Protein AF-A0A7S3ZRD2-F1 (afdb_monomer)

Secondary structure (DSSP, 8-state):
--PPPTTPPTT-------S----HHHHHH-EEEEEETTEEEEE-TTSEEEEEESS---------TT-THHHHTT--EEEEEEEE--SSTTPPPEEEEEEEEGGG-EEESB-TTSGGG-B-HHHHHHHHTS-HHHHHHHHHHHHHHHSPPGGG-EEEEEE-GGGHHHHHHHHHHT--TTGGGSEEEEEETT--

Sequence (192 aa):
MVTCPANARPGQKIRFQLPIKLSSDEIQSIKLNYQKDGWVRCLSTDLTFHWIRSEGEVDGQLKDSRDLTWAFERIAFVRELRSSATVSSKSKVDHSLQLVPAKEASLSTVVPAINNGTSLAQELSRYAAMPFQHKEAWFRQQIAKIQVPWEDGHIKINVRRENLLQDSMEATESITQGDMRKIFRFEFISEP

Structure (mmCIF, N/CA/C/O backbone):
data_AF-A0A7S3ZRD2-F1
#
_entry.id   AF-A0A7S3ZRD2-F1
#
loop_
_atom_site.group_PDB
_atom_site.id
_atom_site.type_symbol
_atom_site.label_atom_id
_atom_site.label_alt_id
_atom_site.label_comp_id
_atom_site.label_asym_id
_atom_site.label_entity_id
_atom_site.label_seq_id
_atom_site.pdbx_PDB_ins_code
_atom_site.Cartn_x
_atom_site.Cartn_y
_atom_site.Cartn_z
_atom_site.occupancy
_atom_site.B_iso_or_equiv
_atom_site.auth_seq_id
_atom_site.auth_comp_id
_atom_site.auth_asym_id
_atom_site.auth_atom_id
_atom_site.pdbx_PDB_model_num
ATOM 1 N N . MET A 1 1 ? 26.351 11.946 8.193 1.00 40.31 1 MET A N 1
ATOM 2 C CA . MET A 1 1 ? 27.529 12.134 9.065 1.00 40.31 1 MET A CA 1
ATOM 3 C C . MET A 1 1 ? 28.168 10.764 9.236 1.00 40.31 1 MET A C 1
ATOM 5 O O . MET A 1 1 ? 27.471 9.856 9.663 1.00 40.31 1 MET A O 1
ATOM 9 N N . VAL A 1 2 ? 29.400 10.564 8.764 1.00 47.25 2 VAL A N 1
ATOM 10 C CA . VAL A 1 2 ? 30.075 9.255 8.813 1.00 47.25 2 VAL A CA 1
ATOM 11 C C . VAL A 1 2 ? 31.025 9.275 10.002 1.00 47.25 2 VAL A C 1
ATOM 13 O O . VAL A 1 2 ? 32.002 10.018 9.992 1.00 47.25 2 VAL A O 1
ATOM 16 N N . THR A 1 3 ? 30.706 8.515 11.045 1.00 53.75 3 THR A N 1
ATOM 17 C CA . THR A 1 3 ? 31.516 8.456 12.266 1.00 53.75 3 THR A CA 1
ATOM 18 C C . THR A 1 3 ? 32.613 7.410 12.093 1.00 53.75 3 THR A C 1
ATOM 20 O O . THR A 1 3 ? 32.333 6.264 11.737 1.00 53.75 3 THR A O 1
ATOM 23 N N . CYS A 1 4 ? 33.868 7.793 12.325 1.00 56.41 4 CYS A N 1
ATOM 24 C CA . CYS A 1 4 ? 34.983 6.851 12.294 1.00 56.41 4 CYS A CA 1
ATOM 25 C C . CYS A 1 4 ? 34.874 5.855 13.467 1.00 56.41 4 CYS A C 1
ATOM 27 O O . CYS A 1 4 ? 34.612 6.282 14.593 1.00 56.41 4 CYS A O 1
ATOM 29 N N . PRO A 1 5 ? 35.080 4.543 13.242 1.00 71.50 5 PRO A N 1
ATOM 30 C CA . PRO A 1 5 ? 35.096 3.561 14.319 1.00 71.50 5 PRO A CA 1
ATOM 31 C C . PRO A 1 5 ? 36.230 3.852 15.313 1.00 71.50 5 PRO A C 1
ATOM 33 O O . PRO A 1 5 ? 37.326 4.238 14.908 1.00 71.50 5 PRO A O 1
ATOM 36 N N . ALA A 1 6 ? 35.977 3.613 16.605 1.00 70.19 6 ALA A N 1
ATOM 37 C CA . ALA A 1 6 ? 36.858 3.979 17.726 1.00 70.19 6 ALA A CA 1
ATOM 38 C C . ALA A 1 6 ? 38.290 3.405 17.650 1.00 70.19 6 ALA A C 1
ATOM 40 O O . ALA A 1 6 ? 39.193 3.884 18.328 1.00 70.19 6 ALA A O 1
ATOM 41 N N . ASN A 1 7 ? 38.508 2.402 16.797 1.00 76.00 7 ASN A N 1
ATOM 42 C CA . ASN A 1 7 ? 39.761 1.657 16.692 1.00 76.00 7 ASN A CA 1
ATOM 43 C C . ASN A 1 7 ? 40.619 2.096 15.489 1.00 76.00 7 ASN A C 1
ATOM 45 O O . ASN A 1 7 ? 41.646 1.475 15.213 1.00 76.00 7 ASN A O 1
ATOM 49 N N . ALA A 1 8 ? 40.185 3.105 14.726 1.00 75.44 8 ALA A N 1
ATOM 50 C CA . ALA A 1 8 ? 40.881 3.546 13.523 1.00 75.44 8 ALA A CA 1
ATOM 51 C C . ALA A 1 8 ? 42.096 4.426 13.857 1.00 75.44 8 ALA A C 1
ATOM 53 O O . ALA A 1 8 ? 41.969 5.456 14.517 1.00 75.44 8 ALA A O 1
ATOM 54 N N . ARG A 1 9 ? 43.282 4.039 13.370 1.00 77.31 9 ARG A N 1
ATOM 55 C CA . ARG A 1 9 ? 44.525 4.816 13.521 1.00 77.31 9 ARG A CA 1
ATOM 56 C C . ARG A 1 9 ? 44.748 5.772 12.336 1.00 77.31 9 ARG A C 1
ATOM 58 O O . ARG A 1 9 ? 44.287 5.477 11.230 1.00 77.31 9 ARG A O 1
ATOM 65 N N . PRO A 1 10 ? 45.492 6.883 12.512 1.00 69.12 10 PRO A N 1
ATOM 66 C CA . PRO A 1 10 ? 45.870 7.765 11.406 1.00 69.12 10 PRO A CA 1
ATOM 67 C C . PRO A 1 10 ? 46.566 6.987 10.275 1.00 69.12 10 PRO A C 1
ATOM 69 O O . PRO A 1 10 ? 47.503 6.233 10.523 1.00 69.12 10 PRO A O 1
ATOM 72 N N . GLY A 1 11 ? 46.082 7.136 9.037 1.00 73.12 11 GLY A N 1
ATOM 73 C CA . GLY A 1 11 ? 46.604 6.435 7.851 1.00 73.12 11 GLY A CA 1
ATOM 74 C C . GLY A 1 11 ? 46.024 5.034 7.596 1.00 73.12 11 GLY A C 1
ATOM 75 O O . GLY A 1 11 ? 46.303 4.436 6.557 1.00 73.12 11 GLY A O 1
ATOM 76 N N . GLN A 1 12 ? 45.186 4.506 8.493 1.00 77.06 12 GLN A N 1
ATOM 77 C CA . GLN A 1 12 ? 44.535 3.211 8.307 1.00 77.06 12 GLN A CA 1
ATOM 78 C C . GLN A 1 12 ? 43.375 3.324 7.309 1.00 77.06 12 GLN A C 1
ATOM 80 O O . GLN A 1 12 ? 42.463 4.133 7.477 1.00 77.06 12 GLN A O 1
ATOM 85 N N . LYS A 1 13 ? 43.380 2.480 6.271 1.00 69.12 13 LYS A N 1
ATOM 86 C CA . LYS A 1 13 ? 42.251 2.376 5.337 1.00 69.12 13 LYS A CA 1
ATOM 87 C C . LYS A 1 13 ? 41.042 1.799 6.078 1.00 69.12 13 LYS A C 1
ATOM 89 O O . LYS A 1 13 ? 41.073 0.651 6.515 1.00 69.12 13 LYS A O 1
ATOM 94 N N . ILE A 1 14 ? 39.979 2.587 6.204 1.00 70.31 14 ILE A N 1
ATOM 95 C CA . ILE A 1 14 ? 38.702 2.153 6.777 1.00 70.31 14 ILE A CA 1
ATOM 96 C C . ILE A 1 14 ? 37.793 1.749 5.618 1.00 70.31 14 ILE A C 1
ATOM 98 O O . ILE A 1 14 ? 37.561 2.532 4.696 1.00 70.31 14 ILE A O 1
ATOM 102 N N . ARG A 1 15 ? 37.281 0.515 5.644 1.00 59.78 15 ARG A N 1
ATOM 103 C CA . ARG A 1 15 ? 36.313 0.039 4.653 1.00 59.78 15 ARG A CA 1
ATOM 104 C C . ARG A 1 15 ? 34.909 0.392 5.128 1.00 59.78 15 ARG A C 1
ATOM 106 O O . ARG A 1 15 ? 34.366 -0.275 6.002 1.00 59.78 15 ARG A O 1
ATOM 113 N N . PHE A 1 16 ? 34.323 1.427 4.540 1.00 55.75 16 PHE A N 1
ATOM 114 C CA . PHE A 1 16 ? 32.912 1.737 4.736 1.00 55.75 16 PHE A CA 1
ATOM 115 C C . PHE A 1 16 ? 32.068 0.807 3.864 1.00 55.75 16 PHE A C 1
ATOM 117 O O . PHE A 1 16 ? 32.192 0.814 2.639 1.00 55.75 16 PHE A O 1
ATOM 124 N N . GLN A 1 17 ? 31.210 0.001 4.485 1.00 48.69 17 GLN A N 1
ATOM 125 C CA . GLN A 1 17 ? 30.096 -0.620 3.776 1.00 48.69 17 GLN A CA 1
ATOM 126 C C . GLN A 1 17 ? 29.009 0.443 3.645 1.00 48.69 17 GLN A C 1
ATOM 128 O O . GLN A 1 17 ? 28.257 0.708 4.579 1.00 48.69 17 GLN A O 1
ATOM 133 N N . LEU A 1 18 ? 28.990 1.120 2.498 1.00 52.12 18 LEU A N 1
ATOM 134 C CA . LEU A 1 18 ? 27.851 1.952 2.128 1.00 52.12 18 LEU A CA 1
ATOM 135 C C . LEU A 1 18 ? 26.602 1.059 2.028 1.00 52.12 18 LEU A C 1
ATOM 137 O O . LEU A 1 18 ? 26.746 -0.111 1.654 1.00 52.12 18 LEU A O 1
ATOM 141 N N . PRO A 1 19 ? 25.395 1.583 2.325 1.00 49.09 19 PRO A N 1
ATOM 142 C CA . PRO A 1 19 ? 24.167 0.854 2.054 1.00 49.09 19 PRO A CA 1
ATOM 143 C C . PRO A 1 19 ? 24.196 0.419 0.590 1.00 49.09 19 PRO A C 1
ATOM 145 O O . PRO A 1 19 ? 24.478 1.221 -0.300 1.00 49.09 19 PRO A O 1
ATOM 148 N N . ILE A 1 20 ? 24.031 -0.886 0.417 1.00 52.31 20 ILE A N 1
ATOM 149 C CA . ILE A 1 20 ? 24.347 -1.706 -0.749 1.00 52.31 20 ILE A CA 1
ATOM 150 C C . ILE A 1 20 ? 24.125 -0.941 -2.063 1.00 52.31 20 ILE A C 1
ATOM 152 O O . ILE A 1 20 ? 22.993 -0.738 -2.497 1.00 52.31 20 ILE A O 1
ATOM 156 N N . LYS A 1 21 ? 25.217 -0.518 -2.710 1.00 56.06 21 LYS A N 1
ATOM 157 C CA . LYS A 1 21 ? 25.182 -0.162 -4.129 1.00 56.06 21 LYS A CA 1
ATOM 158 C C . LYS A 1 21 ? 25.274 -1.475 -4.889 1.00 56.06 21 LYS A C 1
ATOM 160 O O . LYS A 1 21 ? 26.364 -2.031 -4.992 1.00 56.06 21 LYS A O 1
ATOM 165 N N . LEU A 1 22 ? 24.131 -1.981 -5.341 1.00 59.97 22 LEU A N 1
ATOM 166 C CA . LEU A 1 22 ? 24.091 -3.014 -6.371 1.00 59.97 22 LEU A CA 1
ATOM 167 C C . LEU A 1 22 ? 25.034 -2.605 -7.514 1.00 59.97 22 LEU A C 1
ATOM 169 O O . LEU A 1 22 ? 25.022 -1.442 -7.929 1.00 59.97 22 LEU A O 1
ATOM 173 N N . SER A 1 23 ? 25.868 -3.524 -7.996 1.00 66.12 23 SER A N 1
ATOM 174 C CA . SER A 1 23 ? 26.686 -3.260 -9.181 1.00 66.12 23 SER A CA 1
ATOM 175 C C . SER A 1 23 ? 25.785 -3.075 -10.408 1.00 66.12 23 SER A C 1
ATOM 177 O O . SER A 1 23 ? 24.658 -3.572 -10.434 1.00 66.12 23 SER A O 1
ATOM 179 N N . SER A 1 24 ? 26.256 -2.370 -11.441 1.00 63.88 24 SER A N 1
ATOM 180 C CA . SER A 1 24 ? 25.476 -2.186 -12.676 1.00 63.88 24 SER A CA 1
ATOM 181 C C . SER A 1 24 ? 25.010 -3.519 -13.275 1.00 63.88 24 SER A C 1
ATOM 183 O O . SER A 1 24 ? 23.881 -3.607 -13.751 1.00 63.88 24 SER A O 1
ATOM 185 N N . ASP A 1 25 ? 25.837 -4.562 -13.177 1.00 65.62 25 ASP A N 1
ATOM 186 C CA . ASP A 1 25 ? 25.519 -5.903 -13.672 1.00 65.62 25 ASP A CA 1
ATOM 187 C C . ASP A 1 25 ? 24.421 -6.569 -12.831 1.00 65.62 25 ASP A C 1
ATOM 189 O O . ASP A 1 25 ? 23.488 -7.164 -13.371 1.00 65.62 25 ASP A O 1
ATOM 193 N N . GLU A 1 26 ? 24.471 -6.420 -11.502 1.00 66.31 26 GLU A N 1
ATOM 194 C CA . GLU A 1 26 ? 23.422 -6.927 -10.613 1.00 66.31 26 GLU A CA 1
ATOM 195 C C . GLU A 1 26 ? 22.092 -6.189 -10.840 1.00 66.31 26 GLU A C 1
ATOM 197 O O . GLU A 1 26 ? 21.042 -6.831 -10.872 1.00 66.31 26 GLU A O 1
ATOM 202 N N . ILE A 1 27 ? 22.122 -4.869 -11.065 1.00 65.75 27 ILE A N 1
ATOM 203 C CA . ILE A 1 27 ? 20.934 -4.064 -11.405 1.00 65.75 27 ILE A CA 1
ATOM 204 C C . ILE A 1 27 ? 20.316 -4.550 -12.718 1.00 65.75 27 ILE A C 1
ATOM 206 O O . ILE A 1 27 ? 19.110 -4.775 -12.780 1.00 65.75 27 ILE A O 1
ATOM 210 N N . GLN A 1 28 ? 21.128 -4.761 -13.756 1.00 64.56 28 GLN A N 1
ATOM 211 C CA . GLN A 1 28 ? 20.646 -5.239 -15.055 1.00 64.56 28 GLN A CA 1
ATOM 212 C C . GLN A 1 28 ? 20.127 -6.683 -15.004 1.00 64.56 28 GLN A C 1
ATOM 214 O O . GLN A 1 28 ? 19.223 -7.042 -15.764 1.00 64.56 28 GLN A O 1
ATOM 219 N N . SER A 1 29 ? 20.669 -7.509 -14.101 1.00 63.78 29 SER A N 1
ATOM 220 C CA . SER A 1 29 ? 20.192 -8.878 -13.866 1.00 63.78 29 SER A CA 1
ATOM 221 C C . SER A 1 29 ? 18.812 -8.920 -13.200 1.00 63.78 29 SER A C 1
ATOM 223 O O . SER A 1 29 ? 18.069 -9.892 -13.350 1.00 63.78 29 SER A O 1
ATOM 225 N N . ILE A 1 30 ? 18.437 -7.845 -12.501 1.00 66.06 30 ILE A N 1
ATOM 226 C CA . ILE A 1 30 ? 17.136 -7.688 -11.866 1.00 66.06 30 ILE A CA 1
ATOM 227 C C . ILE A 1 30 ? 16.092 -7.330 -12.939 1.00 66.06 30 ILE A C 1
ATOM 229 O O . ILE A 1 30 ? 15.734 -6.177 -13.191 1.00 66.06 30 ILE A O 1
ATOM 233 N N . LYS A 1 31 ? 15.567 -8.376 -13.576 1.00 65.06 31 LYS A N 1
ATOM 234 C CA . LYS A 1 31 ? 14.357 -8.316 -14.399 1.00 65.06 31 LYS A CA 1
ATOM 235 C C . LYS A 1 31 ? 13.227 -8.981 -13.638 1.00 65.06 31 LYS A C 1
ATOM 237 O O . LYS A 1 31 ? 13.317 -10.151 -13.266 1.00 65.06 31 LYS A O 1
ATOM 242 N N . LEU A 1 32 ? 12.155 -8.237 -13.384 1.00 66.56 32 LEU A N 1
ATOM 243 C CA . LEU A 1 32 ? 10.964 -8.838 -12.804 1.00 66.56 32 LEU A CA 1
ATOM 244 C C . LEU A 1 32 ? 10.306 -9.696 -13.884 1.00 66.56 32 LEU A C 1
ATOM 246 O O . LEU A 1 32 ? 10.111 -9.232 -15.007 1.00 66.56 32 LEU A O 1
ATOM 250 N N . ASN A 1 33 ? 9.951 -10.936 -13.541 1.00 60.75 33 ASN A N 1
ATOM 251 C CA . ASN A 1 33 ? 9.268 -11.860 -14.446 1.00 60.75 33 ASN A CA 1
ATOM 252 C C . ASN A 1 33 ? 7.785 -11.475 -14.596 1.00 60.75 33 ASN A C 1
ATOM 254 O O . ASN A 1 33 ? 6.877 -12.184 -14.169 1.00 60.75 33 ASN A O 1
ATOM 258 N N . TYR A 1 34 ? 7.555 -10.277 -15.119 1.00 62.44 34 TYR A N 1
ATOM 259 C CA . TYR A 1 34 ? 6.257 -9.785 -15.533 1.00 62.44 34 TYR A CA 1
ATOM 260 C C . TYR A 1 34 ? 6.380 -9.459 -17.013 1.00 62.44 34 TYR A C 1
ATOM 262 O O . TYR A 1 34 ? 6.670 -8.324 -17.376 1.00 62.44 34 TYR A O 1
ATOM 270 N N . GLN A 1 35 ? 6.243 -10.489 -17.844 1.00 67.38 35 GLN A N 1
ATOM 271 C CA . GLN A 1 35 ? 6.165 -10.350 -19.289 1.00 67.38 35 GLN A CA 1
ATOM 272 C C . GLN A 1 35 ? 4.693 -10.430 -19.681 1.00 67.38 35 GLN A C 1
ATOM 274 O O . GLN A 1 35 ? 4.081 -11.494 -19.611 1.00 67.38 35 GLN A O 1
ATOM 279 N N . LYS A 1 36 ? 4.115 -9.291 -20.058 1.00 72.12 36 LYS A N 1
ATOM 280 C CA . LYS A 1 36 ? 2.739 -9.218 -20.553 1.00 72.12 36 LYS A CA 1
ATOM 281 C C . LYS A 1 36 ? 2.712 -8.378 -21.818 1.00 72.12 36 LYS A C 1
ATOM 283 O O . LYS A 1 36 ? 3.156 -7.236 -21.795 1.00 72.12 36 LYS A O 1
ATOM 288 N N . ASP A 1 37 ? 2.229 -8.954 -22.915 1.00 75.12 37 ASP A N 1
ATOM 289 C CA . ASP A 1 37 ? 2.082 -8.267 -24.207 1.00 75.12 37 ASP A CA 1
ATOM 290 C C . ASP A 1 37 ? 3.396 -7.609 -24.693 1.00 75.12 37 ASP A C 1
ATOM 292 O O . ASP A 1 37 ? 3.419 -6.524 -25.273 1.00 75.12 37 ASP A O 1
ATOM 296 N N . GLY A 1 38 ? 4.528 -8.258 -24.394 1.00 76.38 38 GLY A N 1
ATOM 297 C CA . GLY A 1 38 ? 5.872 -7.769 -24.710 1.00 76.38 38 GLY A CA 1
ATOM 298 C C . GLY A 1 38 ? 6.423 -6.707 -23.754 1.00 76.38 38 GLY A C 1
ATOM 299 O O . GLY A 1 38 ? 7.564 -6.298 -23.933 1.00 76.38 38 GLY A O 1
ATOM 300 N N . TRP A 1 39 ? 5.685 -6.270 -22.732 1.00 77.88 39 TRP A N 1
ATOM 301 C CA . TRP A 1 39 ? 6.180 -5.351 -21.704 1.00 77.88 39 TRP A CA 1
ATOM 302 C C . TRP A 1 39 ? 6.818 -6.099 -20.540 1.00 77.88 39 TRP A C 1
ATOM 304 O O . TRP A 1 39 ? 6.261 -7.078 -20.048 1.00 77.88 39 TRP A O 1
ATOM 314 N N . VAL A 1 40 ? 7.969 -5.601 -20.093 1.00 79.38 40 VAL A N 1
ATOM 315 C CA . VAL A 1 40 ? 8.762 -6.112 -18.975 1.00 79.38 40 VAL A CA 1
ATOM 316 C C . VAL A 1 40 ? 9.075 -4.968 -18.022 1.00 79.38 40 VAL A C 1
ATOM 318 O O . VAL A 1 40 ? 9.285 -3.826 -18.435 1.00 79.38 40 VAL A O 1
ATOM 321 N N . ARG A 1 41 ? 9.109 -5.273 -16.725 1.00 81.69 41 ARG A N 1
ATOM 322 C CA . ARG A 1 41 ? 9.490 -4.317 -15.688 1.00 81.69 41 ARG A CA 1
ATOM 323 C C . ARG A 1 41 ? 10.931 -4.556 -15.242 1.00 81.69 41 ARG A C 1
ATOM 325 O O . ARG A 1 41 ? 11.251 -5.626 -14.723 1.00 81.69 41 ARG A O 1
ATOM 332 N N . CYS A 1 42 ? 11.780 -3.548 -15.414 1.00 78.94 42 CYS A N 1
ATOM 333 C CA . CYS A 1 42 ? 13.220 -3.632 -15.156 1.00 78.94 42 CYS A CA 1
ATOM 334 C C . CYS A 1 42 ? 13.662 -2.583 -14.139 1.00 78.94 42 CYS A C 1
ATOM 336 O O . CYS A 1 42 ? 13.083 -1.497 -14.073 1.00 78.94 42 CYS A O 1
ATOM 338 N N . LEU A 1 43 ? 14.680 -2.919 -13.347 1.00 81.06 43 LEU A N 1
ATOM 339 C CA . LEU A 1 43 ? 15.324 -1.982 -12.433 1.00 81.06 43 LEU A CA 1
ATOM 340 C C . LEU A 1 43 ? 16.380 -1.162 -13.187 1.00 81.06 43 LEU A C 1
ATOM 342 O O . LEU A 1 43 ? 17.209 -1.720 -13.902 1.00 81.06 43 LEU A O 1
ATOM 346 N N . SER A 1 44 ? 16.345 0.156 -13.021 1.00 76.44 44 SER A N 1
ATOM 347 C CA . SER A 1 44 ? 17.333 1.084 -13.572 1.00 76.44 44 SER A CA 1
ATOM 348 C C . SER A 1 44 ? 18.450 1.385 -12.567 1.00 76.44 44 SER A C 1
ATOM 350 O O . SER A 1 44 ? 18.387 1.028 -11.387 1.00 76.44 44 SER A O 1
ATOM 352 N N . THR A 1 45 ? 19.508 2.042 -13.042 1.00 75.12 45 THR A N 1
ATOM 353 C CA . THR A 1 45 ? 20.677 2.451 -12.247 1.00 75.12 45 THR A CA 1
ATOM 354 C C . THR A 1 45 ? 20.333 3.455 -11.148 1.00 75.12 45 THR A C 1
ATOM 356 O O . THR A 1 45 ? 21.055 3.550 -10.157 1.00 75.12 45 THR A O 1
ATOM 359 N N . ASP A 1 46 ? 19.214 4.164 -11.284 1.00 77.31 46 ASP A N 1
ATOM 360 C CA . ASP A 1 46 ? 18.650 5.065 -10.275 1.00 77.31 46 ASP A CA 1
ATOM 361 C C . ASP A 1 46 ? 17.837 4.335 -9.186 1.00 77.31 46 ASP A C 1
ATOM 363 O O . ASP A 1 46 ? 17.236 4.972 -8.321 1.00 77.31 46 ASP A O 1
ATOM 367 N N . LEU A 1 47 ? 17.839 2.995 -9.202 1.00 78.81 47 LEU A N 1
ATOM 368 C CA . LEU A 1 47 ? 17.068 2.132 -8.308 1.00 78.81 47 LEU A CA 1
ATOM 369 C C . LEU A 1 47 ? 15.557 2.366 -8.416 1.00 78.81 47 LEU A C 1
ATOM 371 O O . LEU A 1 47 ? 14.813 2.125 -7.457 1.00 78.81 47 LEU A O 1
ATOM 375 N N . THR A 1 48 ? 15.082 2.805 -9.577 1.00 82.94 48 THR A N 1
ATOM 376 C CA . THR A 1 48 ? 13.659 2.868 -9.884 1.00 82.94 48 THR A CA 1
ATOM 377 C C . THR A 1 48 ? 13.276 1.783 -10.886 1.00 82.94 48 THR A C 1
ATOM 379 O O . THR A 1 48 ? 14.083 1.316 -11.692 1.00 82.94 48 THR A O 1
ATOM 382 N N . PHE A 1 49 ? 12.038 1.304 -10.793 1.00 82.75 49 PHE A N 1
ATOM 383 C CA . PHE A 1 49 ? 11.500 0.365 -11.767 1.00 82.75 49 PHE A CA 1
ATOM 384 C C . PHE A 1 49 ? 10.824 1.110 -12.912 1.00 82.75 49 PHE A C 1
ATOM 386 O O . PHE A 1 49 ? 9.920 1.908 -12.656 1.00 82.75 49 PHE A O 1
ATOM 393 N N . HIS A 1 50 ? 11.161 0.737 -14.145 1.00 83.81 50 HIS A N 1
ATOM 394 C CA . HIS A 1 50 ? 10.527 1.234 -15.367 1.00 83.81 50 HIS A CA 1
ATOM 395 C C . HIS A 1 50 ? 9.881 0.105 -16.162 1.00 83.81 50 HIS A C 1
ATOM 397 O O . HIS A 1 50 ? 10.271 -1.062 -16.054 1.00 83.81 50 HIS A O 1
ATOM 403 N N . TRP A 1 51 ? 8.913 0.474 -16.995 1.00 83.31 51 TRP A N 1
ATOM 404 C CA . TRP A 1 51 ? 8.350 -0.405 -18.009 1.00 83.31 51 TRP A CA 1
ATOM 405 C C . TRP A 1 51 ? 9.100 -0.243 -19.324 1.00 83.31 51 TRP A C 1
ATOM 407 O O . TRP A 1 51 ? 9.199 0.860 -19.859 1.00 83.31 51 TRP A O 1
ATOM 417 N N . ILE A 1 52 ? 9.590 -1.356 -19.858 1.00 79.00 52 ILE A N 1
ATOM 418 C CA . ILE A 1 52 ? 10.244 -1.425 -21.163 1.00 79.00 52 ILE A CA 1
ATOM 419 C C . ILE A 1 52 ? 9.558 -2.480 -22.025 1.00 79.00 52 ILE A C 1
ATOM 421 O O . ILE A 1 52 ? 8.991 -3.438 -21.502 1.00 79.00 52 ILE A O 1
ATOM 425 N N . ARG A 1 53 ? 9.616 -2.335 -23.346 1.00 77.56 53 ARG A N 1
ATOM 426 C CA . ARG A 1 53 ? 9.122 -3.357 -24.272 1.00 77.56 53 ARG A CA 1
ATOM 427 C C . ARG A 1 53 ? 10.284 -4.255 -24.699 1.00 77.56 53 ARG A C 1
ATOM 429 O O . ARG A 1 53 ? 11.315 -3.752 -25.125 1.00 77.56 53 ARG A O 1
ATOM 436 N N . SER A 1 54 ? 10.133 -5.570 -24.552 1.00 68.12 54 SER A N 1
ATOM 437 C CA . SER A 1 54 ? 11.195 -6.559 -24.763 1.00 68.12 54 SER A CA 1
ATOM 438 C C . SER A 1 54 ? 11.451 -6.903 -26.232 1.00 68.12 54 SER A C 1
ATOM 440 O O . SER A 1 54 ? 12.461 -7.539 -26.508 1.00 68.12 54 SER A O 1
ATOM 442 N N . GLU A 1 55 ? 10.594 -6.498 -27.174 1.00 60.66 55 GLU A N 1
ATOM 443 C CA . GLU A 1 55 ? 10.775 -6.775 -28.604 1.00 60.66 55 GLU A CA 1
ATOM 444 C C . GLU A 1 55 ? 10.222 -5.622 -29.462 1.00 60.66 55 GLU A C 1
ATOM 446 O O . GLU A 1 55 ? 9.074 -5.203 -29.295 1.00 60.66 55 GLU A O 1
ATOM 451 N N . GLY A 1 56 ? 11.056 -5.118 -30.382 1.00 51.28 56 GLY A N 1
ATOM 452 C CA . GLY A 1 56 ? 10.664 -4.241 -31.487 1.00 51.28 56 GLY A CA 1
ATOM 453 C C . GLY A 1 56 ? 10.690 -2.733 -31.216 1.00 51.28 56 GLY A C 1
ATOM 454 O O . GLY A 1 56 ? 9.648 -2.083 -31.308 1.00 51.28 56 GLY A O 1
ATOM 455 N N . GLU A 1 57 ? 11.875 -2.142 -31.018 1.00 47.91 57 GLU A N 1
ATOM 456 C CA . GLU A 1 57 ? 12.111 -0.787 -31.541 1.00 47.91 57 GLU A CA 1
ATOM 457 C C . GLU A 1 57 ? 12.039 -0.868 -33.071 1.00 47.91 57 GLU A C 1
ATOM 459 O O . GLU A 1 57 ? 13.038 -1.000 -33.771 1.00 47.91 57 GLU A O 1
ATOM 464 N N . VAL A 1 58 ? 10.823 -0.844 -33.617 1.00 47.50 58 VAL A N 1
ATOM 465 C CA . VAL A 1 58 ? 10.663 -0.332 -34.970 1.00 47.50 58 VAL A CA 1
ATOM 466 C C . VAL A 1 58 ? 10.717 1.170 -34.795 1.00 47.50 58 VAL A C 1
ATOM 468 O O . VAL A 1 58 ? 9.719 1.784 -34.407 1.00 47.50 58 VAL A O 1
ATOM 471 N N . ASP A 1 59 ? 11.899 1.724 -35.040 1.00 44.84 59 ASP A N 1
ATOM 472 C CA . ASP A 1 59 ? 12.139 3.134 -35.322 1.00 44.84 59 ASP A CA 1
ATOM 473 C C . ASP A 1 59 ? 11.342 3.494 -36.592 1.00 44.84 59 ASP A C 1
ATOM 475 O O . ASP A 1 59 ? 11.823 3.536 -37.723 1.00 44.84 59 ASP A O 1
ATOM 479 N N . GLY A 1 60 ? 10.023 3.536 -36.428 1.00 45.59 60 GLY A N 1
ATOM 480 C CA . GLY A 1 60 ? 9.050 3.646 -37.491 1.00 45.59 60 GLY A CA 1
ATOM 481 C C . GLY A 1 60 ? 8.692 5.103 -37.619 1.00 45.59 60 GLY A C 1
ATOM 482 O O . GLY A 1 60 ? 7.828 5.584 -36.887 1.00 45.59 60 GLY A O 1
ATOM 483 N N . GLN A 1 61 ? 9.359 5.786 -38.548 1.00 46.44 61 GLN A N 1
ATOM 484 C CA . GLN A 1 61 ? 8.914 7.072 -39.066 1.00 46.44 61 GLN A CA 1
ATOM 485 C C . GLN A 1 61 ? 7.385 7.085 -39.185 1.00 46.44 61 GLN A C 1
ATOM 487 O O . GLN A 1 61 ? 6.790 6.238 -39.855 1.00 46.44 61 GLN A O 1
ATOM 492 N N . LEU A 1 62 ? 6.776 8.042 -38.487 1.00 47.78 62 LEU A N 1
ATOM 493 C CA . LEU A 1 62 ? 5.340 8.279 -38.415 1.00 47.78 62 LEU A CA 1
ATOM 494 C C . LEU A 1 62 ? 4.744 8.361 -39.827 1.00 47.78 62 LEU A C 1
ATOM 496 O O . LEU A 1 62 ? 4.887 9.379 -40.504 1.00 47.78 62 LEU A O 1
ATOM 500 N N . LYS A 1 63 ? 4.053 7.304 -40.261 1.00 47.53 63 LYS A N 1
ATOM 501 C CA . LYS A 1 63 ? 3.133 7.367 -41.398 1.00 47.53 63 LYS A CA 1
ATOM 502 C C . LYS A 1 63 ? 1.697 7.307 -40.891 1.00 47.53 63 LYS A C 1
ATOM 504 O O . LYS A 1 63 ? 1.282 6.337 -40.274 1.00 47.53 63 LYS A O 1
ATOM 509 N N . ASP A 1 64 ? 1.017 8.406 -41.182 1.00 45.25 64 ASP A N 1
ATOM 510 C CA . ASP A 1 64 ? -0.402 8.719 -41.076 1.00 45.25 64 ASP A CA 1
ATOM 511 C C . ASP A 1 64 ? -1.130 8.572 -39.728 1.00 45.25 64 ASP A C 1
ATOM 513 O O . ASP A 1 64 ? -1.502 7.512 -39.229 1.00 45.25 64 ASP A O 1
ATOM 517 N N . SER A 1 65 ? -1.409 9.759 -39.194 1.00 51.69 65 SER A N 1
ATOM 518 C CA . SER A 1 65 ? -2.248 10.075 -38.050 1.00 51.69 65 SER A CA 1
ATOM 519 C C . SER A 1 65 ? -3.724 9.937 -38.426 1.00 51.69 65 SER A C 1
ATOM 521 O O . SER A 1 65 ? -4.287 10.854 -39.031 1.00 51.69 65 SER A O 1
ATOM 523 N N . AR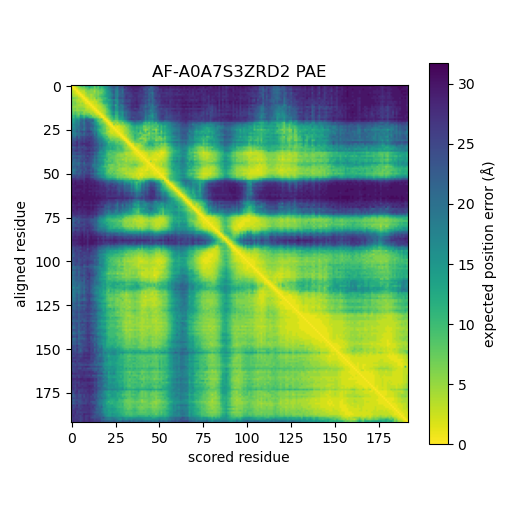G A 1 66 ? -4.344 8.796 -38.084 1.00 50.69 66 ARG A N 1
ATOM 524 C CA . ARG A 1 66 ? -5.806 8.684 -37.870 1.00 50.69 66 ARG A CA 1
ATOM 525 C C . ARG A 1 66 ? -6.311 7.345 -37.328 1.00 50.69 66 ARG A C 1
ATOM 527 O O . ARG A 1 66 ? -7.458 7.287 -36.898 1.00 50.69 66 ARG A O 1
ATOM 534 N N . ASP A 1 67 ? -5.492 6.299 -37.305 1.00 44.59 67 ASP A N 1
ATOM 535 C CA . ASP A 1 67 ? -5.942 4.980 -36.854 1.00 44.59 67 ASP A CA 1
ATOM 536 C C . ASP A 1 67 ? -5.563 4.731 -35.382 1.00 44.59 67 ASP A C 1
ATOM 538 O O . ASP A 1 67 ? -4.492 4.239 -35.072 1.00 44.59 67 ASP A O 1
ATOM 542 N N . LEU A 1 68 ? -6.406 5.115 -34.419 1.00 49.38 68 LEU A N 1
ATOM 543 C CA . LEU A 1 68 ? -6.094 4.963 -32.981 1.00 49.38 68 LEU A CA 1
ATOM 544 C C . LEU A 1 68 ? -5.810 3.507 -32.560 1.00 49.38 68 LEU A C 1
ATOM 546 O O . LEU A 1 68 ? -5.212 3.277 -31.508 1.00 49.38 68 LEU A O 1
ATOM 550 N N . THR A 1 69 ? -6.195 2.535 -33.385 1.00 47.50 69 THR A N 1
ATOM 551 C CA . THR A 1 69 ? -5.996 1.100 -33.167 1.00 47.50 69 THR A CA 1
ATOM 552 C C . THR A 1 69 ? -4.508 0.732 -33.054 1.00 47.50 69 THR A C 1
ATOM 554 O O . THR A 1 69 ? -4.146 -0.059 -32.184 1.00 47.50 69 THR A O 1
ATOM 557 N N . TRP A 1 70 ? -3.613 1.392 -33.811 1.00 44.53 70 TRP A N 1
ATOM 558 C CA . TRP A 1 70 ? -2.162 1.126 -33.738 1.00 44.53 70 TRP A CA 1
ATOM 559 C C . TRP A 1 70 ? -1.521 1.593 -32.424 1.00 44.53 70 TRP A C 1
ATOM 561 O O . TRP A 1 70 ? -0.497 1.050 -31.999 1.00 44.53 70 TRP A O 1
ATOM 571 N N . ALA A 1 71 ? -2.099 2.608 -31.771 1.00 49.41 71 ALA A N 1
ATOM 572 C CA . ALA A 1 71 ? -1.553 3.165 -30.537 1.00 49.41 71 ALA A CA 1
ATOM 573 C C . ALA A 1 71 ? -1.761 2.205 -29.356 1.00 49.41 71 ALA A C 1
ATOM 575 O O . ALA A 1 71 ? -0.852 2.030 -28.546 1.00 49.41 71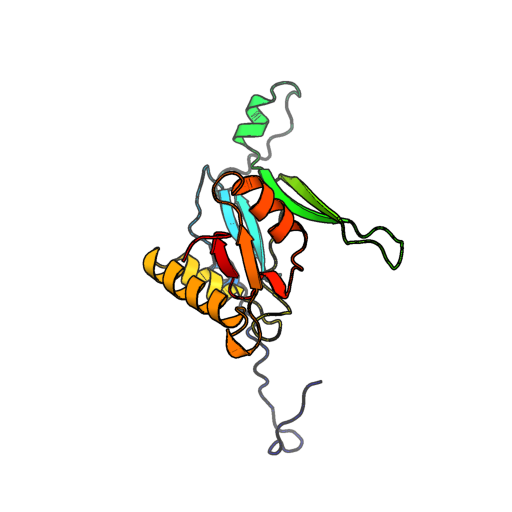 ALA A O 1
ATOM 576 N N . PHE A 1 72 ? -2.908 1.519 -29.294 1.00 51.69 72 PHE A N 1
ATOM 577 C CA . PHE A 1 72 ? -3.212 0.548 -28.236 1.00 51.69 72 PHE A CA 1
ATOM 578 C C . PHE A 1 72 ? -2.359 -0.727 -28.315 1.00 51.69 72 PHE A C 1
ATOM 580 O O . PHE A 1 72 ? -2.055 -1.322 -27.286 1.00 51.69 72 PHE A O 1
ATOM 587 N N . GLU A 1 73 ? -1.907 -1.118 -29.509 1.00 59.06 73 GLU A N 1
ATOM 588 C CA . GLU A 1 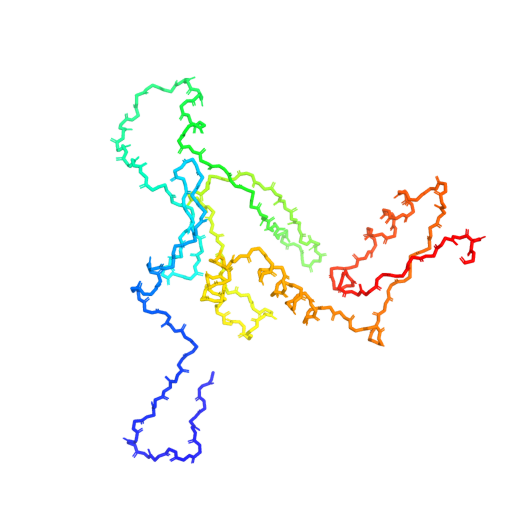73 ? -1.031 -2.287 -29.697 1.00 59.06 73 GLU A CA 1
ATOM 589 C C . GLU A 1 73 ? 0.444 -2.007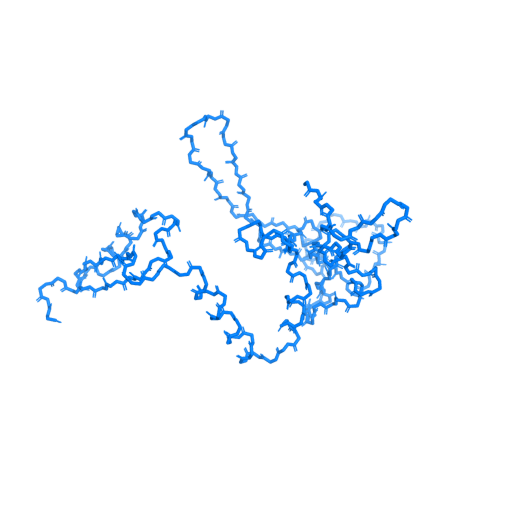 -29.357 1.00 59.06 73 GLU A C 1
ATOM 591 O O . GLU A 1 73 ? 1.265 -2.926 -29.235 1.00 59.06 73 GLU A O 1
ATOM 596 N N . ARG A 1 74 ? 0.821 -0.728 -29.229 1.00 65.50 74 ARG A N 1
ATOM 597 C CA . ARG A 1 74 ? 2.217 -0.307 -29.031 1.00 65.50 74 ARG A CA 1
ATOM 598 C C . ARG A 1 74 ? 2.473 0.479 -27.755 1.00 65.50 74 ARG A C 1
ATOM 600 O O . ARG A 1 74 ? 3.628 0.569 -27.345 1.00 65.50 74 ARG A O 1
ATOM 607 N N . ILE A 1 75 ? 1.437 1.023 -27.128 1.00 73.25 75 ILE A N 1
ATOM 608 C CA . ILE A 1 75 ? 1.545 1.870 -25.943 1.00 73.25 75 ILE A CA 1
A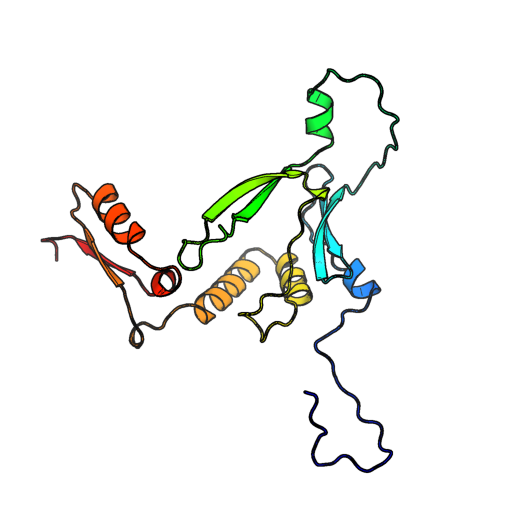TOM 609 C C . ILE A 1 75 ? 0.768 1.211 -24.806 1.00 73.25 75 ILE A C 1
ATOM 611 O O . ILE A 1 75 ? -0.448 1.058 -24.872 1.00 73.25 75 ILE A O 1
ATOM 615 N N . ALA A 1 76 ? 1.476 0.847 -23.739 1.00 81.62 76 ALA A N 1
ATOM 616 C CA . ALA A 1 76 ? 0.842 0.486 -22.479 1.00 81.62 76 ALA A CA 1
ATOM 617 C C . ALA A 1 76 ? 0.605 1.742 -21.637 1.00 81.62 76 ALA A C 1
ATOM 619 O O . ALA A 1 76 ? 1.410 2.675 -21.656 1.00 81.62 76 ALA A O 1
ATOM 620 N N . PHE A 1 77 ? -0.473 1.737 -20.858 1.00 86.00 77 PHE A N 1
ATOM 621 C CA . PHE A 1 77 ? -0.774 2.772 -19.874 1.00 86.00 77 PHE A CA 1
ATOM 622 C C . PHE A 1 77 ? -0.772 2.175 -18.473 1.00 86.00 77 PHE A C 1
ATOM 624 O O . PHE A 1 77 ? -1.205 1.040 -18.262 1.00 86.00 77 PHE A O 1
ATOM 631 N N . VAL A 1 78 ? -0.315 2.960 -17.505 1.00 88.25 78 VAL A N 1
ATOM 632 C CA . VAL A 1 78 ? -0.366 2.618 -16.083 1.00 88.25 78 VAL A CA 1
ATOM 633 C C . VAL A 1 78 ? -1.045 3.735 -15.304 1.00 88.25 78 VAL A C 1
ATOM 635 O O . VAL A 1 78 ? -1.117 4.874 -15.762 1.00 88.25 78 VAL A O 1
ATOM 638 N N . ARG A 1 79 ? -1.576 3.401 -14.125 1.00 91.19 79 ARG A N 1
ATOM 639 C CA . ARG A 1 79 ? -2.129 4.397 -13.204 1.00 91.19 79 ARG A CA 1
ATOM 640 C C . ARG A 1 79 ? -1.016 4.936 -12.318 1.00 91.19 79 ARG A C 1
ATOM 642 O O . ARG A 1 79 ? -0.347 4.159 -11.641 1.00 91.19 79 ARG A O 1
ATOM 649 N N . GLU A 1 80 ? -0.861 6.248 -12.302 1.00 89.94 80 GLU A N 1
ATOM 650 C CA . GLU A 1 80 ? 0.059 6.967 -11.429 1.00 89.94 80 GLU A CA 1
ATOM 651 C C . GLU A 1 80 ? -0.741 7.820 -10.439 1.00 89.94 80 GLU A C 1
ATOM 653 O O . GLU A 1 80 ? -1.682 8.514 -10.827 1.00 89.94 80 GLU A O 1
ATOM 658 N N . LEU A 1 81 ? -0.379 7.756 -9.154 1.00 88.25 81 LEU A N 1
ATOM 659 C CA . LEU A 1 81 ? -0.930 8.632 -8.122 1.00 88.25 81 LEU A CA 1
ATOM 660 C C . LEU A 1 81 ? -0.093 9.912 -8.067 1.00 88.25 81 LEU A C 1
ATOM 662 O O . LEU A 1 81 ? 1.063 9.874 -7.648 1.00 88.25 81 LEU A O 1
ATOM 666 N N . ARG A 1 82 ? -0.674 11.043 -8.465 1.00 86.88 82 ARG A N 1
ATOM 667 C CA . ARG A 1 82 ? -0.020 12.353 -8.420 1.00 86.88 82 ARG A CA 1
ATOM 668 C C . ARG A 1 82 ? -0.550 13.182 -7.269 1.00 86.88 82 ARG A C 1
ATOM 670 O O . ARG A 1 82 ? -1.756 13.385 -7.143 1.00 86.88 82 ARG A O 1
ATOM 677 N N . SER A 1 83 ? 0.372 13.685 -6.461 1.00 82.81 83 SER A N 1
ATOM 678 C CA . SER A 1 83 ? 0.082 14.649 -5.405 1.00 82.81 83 SER A CA 1
ATOM 679 C C . SER A 1 83 ? 0.147 16.061 -5.982 1.00 82.81 83 SER A C 1
ATOM 681 O O . SER A 1 83 ? 1.196 16.473 -6.476 1.00 82.81 83 SER A O 1
ATOM 683 N N . SER A 1 84 ? -0.952 16.805 -5.913 1.00 77.62 84 SER A N 1
ATOM 684 C CA . SER A 1 84 ? -0.987 18.231 -6.223 1.00 77.62 84 SER A CA 1
ATOM 685 C C . SER A 1 84 ? -0.887 19.010 -4.915 1.00 77.62 84 SER A C 1
ATOM 687 O O . SER A 1 84 ? -1.809 19.011 -4.099 1.00 77.62 84 SER A O 1
ATOM 689 N N . ALA A 1 85 ? 0.263 19.641 -4.675 1.00 63.06 85 ALA A N 1
ATOM 690 C CA . ALA A 1 85 ? 0.422 20.546 -3.545 1.00 63.06 85 ALA A CA 1
ATOM 691 C C . ALA A 1 85 ? -0.092 21.934 -3.951 1.00 63.06 85 ALA A C 1
ATOM 693 O O . ALA A 1 85 ? 0.608 22.692 -4.623 1.00 63.06 85 ALA A O 1
ATOM 694 N N . THR A 1 86 ? -1.314 22.287 -3.556 1.00 57.81 86 THR A N 1
ATOM 695 C CA . THR A 1 86 ? -1.769 23.678 -3.635 1.00 57.81 86 THR A CA 1
ATOM 696 C C . THR A 1 86 ? -0.945 24.539 -2.677 1.00 57.81 86 THR A C 1
ATOM 698 O O . THR A 1 86 ? -0.765 24.197 -1.513 1.00 57.81 86 THR A O 1
ATOM 701 N N . VAL A 1 87 ? -0.453 25.680 -3.166 1.00 56.59 87 VAL A N 1
ATOM 702 C CA . VAL A 1 87 ? 0.541 26.588 -2.539 1.00 56.59 87 VAL A CA 1
ATOM 703 C C . VAL A 1 87 ? 0.052 27.258 -1.230 1.00 56.59 87 VAL A C 1
ATOM 705 O O . VAL A 1 87 ? 0.693 28.144 -0.676 1.00 56.59 87 VAL A O 1
ATOM 708 N N . SER A 1 88 ? -1.085 26.833 -0.683 1.00 54.53 88 SER A N 1
ATOM 709 C CA . SER A 1 88 ? -1.647 27.328 0.570 1.00 54.53 88 SER A CA 1
ATOM 710 C C . SER A 1 88 ? -1.242 26.412 1.726 1.00 54.53 88 SER A C 1
ATOM 712 O O . SER A 1 88 ? -1.617 25.238 1.777 1.00 54.53 88 SER A O 1
ATOM 714 N N . SER A 1 89 ? -0.501 26.975 2.678 1.00 52.44 89 SER A N 1
ATOM 715 C CA . SER A 1 89 ? 0.168 26.350 3.832 1.00 52.44 89 SER A CA 1
ATOM 716 C C . SER A 1 89 ? -0.735 25.646 4.864 1.00 52.44 89 SER A C 1
ATOM 718 O O . SER A 1 89 ? -0.271 25.292 5.947 1.00 52.44 89 SER A O 1
ATOM 720 N N . LYS A 1 90 ? -2.012 25.402 4.547 1.00 56.81 90 LYS A N 1
ATOM 721 C CA . LYS A 1 90 ? -2.953 24.591 5.345 1.00 56.81 90 LYS A CA 1
ATOM 722 C C . LYS A 1 90 ? -3.832 23.652 4.501 1.00 56.81 90 LYS A C 1
ATOM 724 O O . LYS A 1 90 ? -4.759 23.051 5.035 1.00 56.81 90 LYS A O 1
ATOM 729 N N . SER A 1 91 ? -3.588 23.543 3.192 1.00 54.91 91 SER A N 1
ATOM 730 C CA . SER A 1 91 ? -4.433 22.749 2.294 1.00 54.91 91 SER A CA 1
ATOM 731 C C . SER A 1 91 ? -4.028 21.270 2.275 1.00 54.91 91 SER A C 1
ATOM 733 O O . SER A 1 91 ? -2.852 20.927 2.170 1.00 54.91 91 SER A O 1
ATOM 735 N N . LYS A 1 92 ? -5.033 20.400 2.428 1.00 65.38 92 LYS A N 1
ATOM 736 C CA . LYS A 1 92 ? -4.965 18.941 2.273 1.00 65.38 92 LYS A CA 1
ATOM 737 C C . LYS A 1 92 ? -4.262 18.626 0.945 1.00 65.38 92 LYS A C 1
ATOM 739 O O . LYS A 1 92 ? -4.649 19.187 -0.075 1.00 65.38 92 LYS A O 1
ATOM 744 N N . VAL A 1 93 ? -3.231 17.775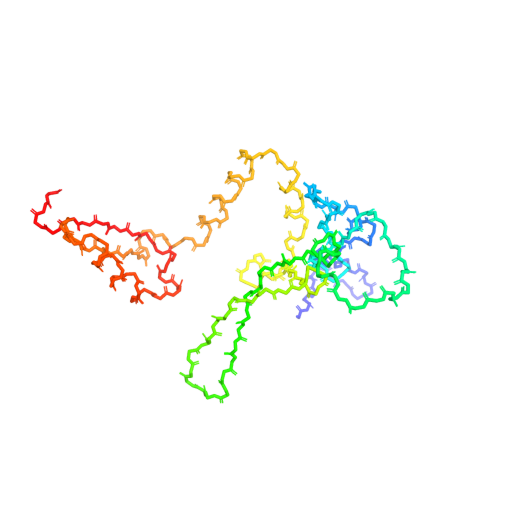 0.960 1.00 71.94 93 VAL A N 1
ATOM 745 C CA . VAL A 1 93 ? -2.588 17.315 -0.282 1.00 71.94 93 VAL A CA 1
ATOM 746 C C . VAL A 1 93 ? -3.653 16.600 -1.102 1.00 71.94 93 VAL A C 1
ATOM 748 O O . VAL A 1 93 ? -4.231 15.619 -0.631 1.00 71.94 93 VAL A O 1
ATOM 751 N N . ASP A 1 94 ? -3.942 17.124 -2.290 1.00 79.81 94 ASP A N 1
ATOM 752 C CA . ASP A 1 94 ? -4.873 16.476 -3.200 1.00 79.81 94 ASP A CA 1
ATOM 753 C C . ASP A 1 94 ? -4.130 15.387 -3.970 1.00 79.81 94 ASP A C 1
ATOM 755 O O . ASP A 1 94 ? -3.007 15.592 -4.441 1.00 79.81 94 ASP A O 1
ATOM 759 N N . HIS A 1 95 ? -4.741 14.214 -4.071 1.00 84.00 95 HIS A N 1
ATOM 760 C CA . HIS A 1 95 ? -4.166 13.073 -4.763 1.00 84.00 95 HIS A CA 1
ATOM 761 C C . HIS A 1 95 ? -5.093 12.677 -5.905 1.00 84.00 95 HIS A C 1
ATOM 763 O O . HIS A 1 95 ? -6.245 12.316 -5.683 1.00 84.00 95 HIS A O 1
ATOM 769 N N . SER A 1 96 ? -4.574 12.690 -7.130 1.00 88.44 96 SER A N 1
ATOM 770 C CA . SER A 1 96 ? -5.320 12.271 -8.317 1.00 88.44 96 SER A CA 1
ATOM 771 C C . SER A 1 96 ? -4.668 11.053 -8.958 1.00 88.44 96 SER A C 1
ATOM 773 O O . SER A 1 96 ? -3.443 10.949 -9.033 1.00 88.44 96 SER A O 1
ATOM 775 N N . LEU A 1 97 ? -5.492 10.108 -9.412 1.00 90.56 97 LEU A N 1
ATOM 776 C CA . LEU A 1 97 ? -5.037 8.993 -10.236 1.00 90.56 97 LEU A CA 1
ATOM 777 C C . LEU A 1 97 ? -5.108 9.405 -11.703 1.00 90.56 97 LEU A C 1
ATOM 779 O O . LEU A 1 97 ? -6.177 9.758 -12.197 1.00 90.56 97 LEU A O 1
ATOM 783 N N . GLN A 1 98 ? -3.984 9.321 -12.405 1.00 90.75 98 GLN A N 1
ATOM 784 C CA . GLN A 1 98 ? -3.900 9.617 -13.832 1.00 90.75 98 GLN A CA 1
ATOM 785 C C . GLN A 1 98 ? -3.431 8.390 -14.608 1.00 90.75 98 GLN A C 1
ATOM 787 O O . GLN A 1 98 ? -2.642 7.588 -14.110 1.00 90.75 98 GLN A O 1
ATOM 792 N N . LEU A 1 99 ? -3.935 8.235 -15.832 1.00 90.19 99 LEU A N 1
ATOM 793 C CA . LEU A 1 99 ? -3.396 7.270 -16.784 1.00 90.19 99 LEU A CA 1
ATOM 794 C C . LEU A 1 99 ? -2.227 7.920 -17.517 1.00 90.19 99 LEU A C 1
ATOM 796 O O . LEU A 1 99 ? -2.409 8.934 -18.186 1.00 90.19 99 LEU A O 1
ATOM 800 N N . VAL A 1 100 ? -1.046 7.323 -17.397 1.00 89.81 100 VAL A N 1
ATOM 801 C CA . VAL A 1 100 ? 0.180 7.792 -18.050 1.00 89.81 100 VAL A CA 1
ATOM 802 C C . VAL A 1 100 ? 0.779 6.677 -18.907 1.00 89.81 100 VAL A C 1
ATOM 804 O O . VAL A 1 100 ? 0.601 5.496 -18.577 1.00 89.81 100 VAL A O 1
ATOM 807 N N . PRO A 1 101 ? 1.477 7.001 -20.008 1.00 87.88 101 PRO A N 1
ATOM 808 C CA . PRO A 1 101 ? 2.238 6.015 -20.764 1.00 87.88 101 PRO A CA 1
ATOM 809 C C . PRO A 1 101 ? 3.206 5.247 -19.855 1.00 87.88 101 PRO A C 1
ATOM 811 O O . PRO A 1 101 ? 3.919 5.836 -19.048 1.00 87.88 101 PRO A O 1
ATOM 814 N N . ALA A 1 102 ? 3.275 3.924 -20.001 1.00 86.12 102 ALA A N 1
ATOM 815 C CA . ALA A 1 102 ? 4.082 3.057 -19.138 1.00 86.12 102 ALA A CA 1
ATOM 816 C C . ALA A 1 102 ? 5.571 3.448 -19.130 1.00 86.12 102 ALA A C 1
ATOM 818 O O . ALA A 1 102 ? 6.216 3.372 -18.088 1.00 86.12 102 ALA A O 1
ATOM 819 N N . LYS A 1 103 ? 6.084 3.931 -20.270 1.00 81.88 103 LYS A N 1
ATOM 820 C CA . LYS A 1 103 ? 7.453 4.450 -20.438 1.00 81.88 103 LYS A CA 1
ATOM 821 C C . LYS A 1 103 ? 7.765 5.691 -19.583 1.00 81.88 103 LYS A C 1
ATOM 823 O O . LYS A 1 103 ? 8.925 5.943 -19.287 1.00 81.88 103 LYS A O 1
ATOM 828 N N . GLU A 1 104 ? 6.746 6.474 -19.228 1.00 84.62 104 GLU A N 1
ATOM 829 C CA . GLU A 1 104 ? 6.873 7.708 -18.438 1.00 84.62 104 GLU A CA 1
ATOM 830 C C . GLU A 1 104 ? 6.712 7.446 -16.938 1.00 84.62 104 GLU A C 1
ATOM 832 O O . GLU A 1 104 ? 7.113 8.271 -16.122 1.00 84.62 104 GLU A O 1
ATOM 837 N N . ALA A 1 105 ? 6.160 6.291 -16.565 1.00 87.44 105 ALA A N 1
ATOM 838 C CA . ALA A 1 105 ? 6.010 5.908 -15.175 1.00 87.44 105 ALA A CA 1
ATOM 839 C C . ALA A 1 105 ? 7.294 5.281 -14.625 1.00 87.44 105 ALA A C 1
ATOM 841 O O . ALA A 1 105 ? 7.875 4.365 -15.217 1.00 87.44 105 ALA A O 1
ATOM 842 N N . SER A 1 106 ? 7.681 5.712 -13.430 1.00 86.44 106 SER A N 1
ATOM 843 C CA . SER A 1 106 ? 8.743 5.090 -12.646 1.00 86.44 106 SER A CA 1
ATOM 844 C C . SER A 1 106 ? 8.257 4.811 -11.227 1.00 86.44 106 SER A C 1
ATOM 846 O O . SER A 1 106 ? 7.357 5.470 -10.707 1.00 86.44 106 SER A O 1
ATOM 848 N N . LEU A 1 107 ? 8.828 3.790 -10.586 1.00 86.06 107 LEU A N 1
ATOM 849 C CA . LEU A 1 107 ? 8.580 3.519 -9.170 1.00 86.06 107 LEU A CA 1
ATOM 850 C C . LEU A 1 107 ? 9.897 3.480 -8.409 1.00 86.06 107 LEU A C 1
ATOM 852 O O . LEU A 1 107 ? 10.694 2.565 -8.612 1.00 86.06 107 LEU A O 1
ATOM 856 N N . SER A 1 108 ? 10.077 4.415 -7.478 1.00 86.12 108 SER A N 1
ATOM 857 C CA . SER A 1 108 ? 11.201 4.376 -6.546 1.00 86.12 108 SER A CA 1
ATOM 858 C C . SER A 1 108 ? 11.139 3.147 -5.642 1.00 86.12 108 SER A C 1
ATOM 860 O O . SER A 1 108 ? 10.102 2.829 -5.059 1.00 86.12 108 SER A O 1
ATOM 862 N N . THR A 1 109 ? 12.276 2.470 -5.494 1.00 83.81 109 THR A N 1
ATOM 863 C CA . THR A 1 109 ? 12.446 1.388 -4.512 1.00 83.81 109 THR A CA 1
ATOM 864 C C . THR A 1 109 ? 12.906 1.899 -3.150 1.00 83.81 109 THR A C 1
ATOM 866 O O . THR A 1 109 ? 13.022 1.119 -2.208 1.00 83.81 109 THR A O 1
ATOM 869 N N . VAL A 1 110 ? 13.176 3.199 -3.031 1.00 83.19 110 VAL A N 1
ATOM 870 C CA . VAL A 1 110 ? 13.577 3.846 -1.784 1.00 83.19 110 VAL A CA 1
ATOM 871 C C . VAL A 1 110 ? 12.331 4.361 -1.082 1.00 83.19 110 VAL A C 1
ATOM 873 O O . VAL A 1 110 ? 11.666 5.276 -1.568 1.00 83.19 110 VAL A O 1
ATOM 876 N N . VAL A 1 111 ? 12.028 3.788 0.080 1.00 77.25 111 VAL A N 1
ATOM 877 C CA . VAL A 1 111 ? 10.901 4.209 0.915 1.00 77.25 111 VAL A CA 1
ATOM 878 C C . VAL A 1 111 ? 11.465 4.811 2.201 1.00 77.25 111 VAL A C 1
ATOM 880 O O . VAL A 1 111 ? 11.944 4.057 3.039 1.00 77.25 111 VAL A O 1
ATOM 883 N N . PRO A 1 112 ? 11.413 6.141 2.408 1.00 74.06 112 PRO A N 1
ATOM 884 C CA . PRO A 1 112 ? 12.050 6.787 3.562 1.00 74.06 112 PRO A CA 1
ATOM 885 C C . PRO A 1 112 ? 11.611 6.225 4.920 1.00 74.06 112 PRO A C 1
ATOM 887 O O . PRO A 1 112 ? 12.411 6.128 5.845 1.00 74.06 112 PRO A O 1
ATOM 890 N N . ALA A 1 113 ? 10.341 5.828 5.025 1.00 67.56 113 ALA A N 1
ATOM 891 C CA . ALA A 1 113 ? 9.750 5.298 6.250 1.00 67.56 113 ALA A CA 1
ATOM 892 C C . ALA A 1 113 ? 10.103 3.825 6.538 1.00 67.56 113 ALA A C 1
ATOM 894 O O . ALA A 1 113 ? 9.770 3.326 7.609 1.00 67.56 113 ALA A O 1
ATOM 895 N N . ILE A 1 114 ? 10.728 3.111 5.596 1.00 66.44 114 ILE A N 1
ATOM 896 C CA . ILE A 1 114 ? 11.023 1.677 5.707 1.00 66.44 114 ILE A CA 1
ATOM 897 C C . ILE A 1 114 ? 12.529 1.466 5.533 1.00 66.44 114 ILE A C 1
ATOM 899 O O . ILE A 1 114 ? 13.179 2.139 4.739 1.00 66.44 114 ILE A O 1
ATOM 903 N N . ASN A 1 115 ? 13.098 0.520 6.285 1.00 67.50 115 ASN A N 1
ATOM 904 C CA . ASN A 1 115 ? 14.500 0.107 6.154 1.00 67.50 115 ASN A CA 1
ATOM 905 C C . ASN A 1 115 ? 15.501 1.287 6.212 1.00 67.50 115 ASN A C 1
ATOM 907 O O . ASN A 1 115 ? 16.467 1.338 5.451 1.00 67.50 115 ASN A O 1
ATOM 911 N N . ASN A 1 116 ? 15.233 2.275 7.075 1.00 71.75 116 ASN A N 1
ATOM 912 C CA . ASN A 1 116 ? 16.028 3.500 7.245 1.00 71.75 116 ASN A CA 1
ATOM 913 C C . ASN A 1 116 ? 16.304 4.262 5.930 1.00 71.75 116 ASN A C 1
ATOM 915 O O . ASN A 1 116 ? 17.376 4.845 5.764 1.00 71.75 116 ASN A O 1
ATOM 919 N N . GLY A 1 117 ? 15.362 4.232 4.979 1.00 71.25 117 GLY A N 1
ATOM 920 C CA . GLY A 1 117 ? 15.501 4.909 3.688 1.00 71.25 117 GLY A CA 1
ATOM 921 C C . GLY A 1 117 ? 16.496 4.244 2.735 1.00 71.25 117 GLY A C 1
ATOM 922 O O . GLY A 1 117 ? 16.990 4.891 1.814 1.00 71.25 117 GLY A O 1
ATOM 923 N N . THR A 1 118 ? 16.809 2.964 2.942 1.00 79.12 118 THR A N 1
ATOM 924 C CA . THR A 1 118 ? 17.578 2.169 1.975 1.00 79.12 118 THR A CA 1
ATOM 925 C C . THR A 1 118 ? 16.668 1.600 0.883 1.00 79.12 118 THR A C 1
ATOM 927 O O . THR A 1 118 ? 15.461 1.435 1.065 1.00 79.12 118 THR A O 1
ATOM 930 N N . SER A 1 119 ? 17.243 1.333 -0.292 1.00 81.94 119 SER A N 1
ATOM 931 C CA . SER A 1 119 ? 16.506 0.760 -1.420 1.00 81.94 119 SER A CA 1
ATOM 932 C C . SER A 1 119 ? 16.048 -0.668 -1.117 1.00 81.94 119 SER A C 1
ATOM 934 O O . SER A 1 119 ? 16.832 -1.516 -0.693 1.00 81.94 119 SER A O 1
ATOM 936 N N . LEU A 1 120 ? 14.780 -0.951 -1.410 1.00 83.19 120 LEU A N 1
ATOM 937 C CA . LEU A 1 120 ? 14.183 -2.283 -1.344 1.00 83.19 120 LEU A CA 1
ATOM 938 C C . LEU A 1 120 ? 14.369 -3.071 -2.648 1.00 83.19 120 LEU A C 1
ATOM 940 O O . LEU A 1 120 ? 13.807 -4.154 -2.785 1.00 83.19 120 LEU A O 1
ATOM 944 N N . ALA A 1 121 ? 15.131 -2.558 -3.620 1.00 81.31 121 ALA A N 1
ATOM 945 C CA . ALA A 1 121 ? 15.229 -3.137 -4.958 1.00 81.31 121 ALA A CA 1
ATOM 946 C C . ALA A 1 121 ? 15.636 -4.616 -4.939 1.00 81.31 121 ALA A C 1
ATOM 948 O O . ALA A 1 121 ? 14.974 -5.443 -5.563 1.00 81.31 121 ALA A O 1
ATOM 949 N N . GLN A 1 122 ? 16.676 -4.968 -4.179 1.00 78.56 122 GLN A N 1
ATOM 950 C CA . GLN A 1 122 ? 17.139 -6.354 -4.046 1.00 78.56 122 GLN A CA 1
ATOM 951 C C . GLN A 1 122 ? 16.070 -7.261 -3.441 1.00 78.56 122 GLN A C 1
ATOM 953 O O . GLN A 1 122 ? 15.798 -8.347 -3.952 1.00 78.56 122 GLN A O 1
ATOM 958 N N . GLU A 1 123 ? 15.452 -6.804 -2.353 1.00 80.75 123 GLU A N 1
ATOM 959 C CA . GLU A 1 123 ? 14.454 -7.576 -1.626 1.00 80.75 123 GLU A CA 1
ATOM 960 C C . GLU A 1 123 ? 13.206 -7.797 -2.488 1.00 80.75 123 GLU A C 1
ATOM 962 O O . GLU A 1 123 ? 12.782 -8.940 -2.670 1.00 80.75 123 GLU A O 1
ATOM 967 N N . LEU A 1 124 ? 12.682 -6.730 -3.101 1.00 82.38 124 LEU A N 1
ATOM 968 C CA . LEU A 1 124 ? 11.533 -6.779 -4.006 1.00 82.38 124 LEU A CA 1
ATOM 969 C C . LEU A 1 124 ? 11.774 -7.738 -5.168 1.00 82.38 124 LEU A C 1
ATOM 971 O O . LEU A 1 124 ? 10.893 -8.519 -5.512 1.00 82.38 124 LEU A O 1
ATOM 975 N N . SER A 1 125 ? 12.974 -7.723 -5.738 1.00 79.50 125 SER A N 1
ATOM 976 C CA . SER A 1 125 ? 13.326 -8.568 -6.882 1.00 79.50 125 SER A CA 1
ATOM 977 C C . SER A 1 125 ? 13.435 -10.033 -6.495 1.00 79.50 125 SER A C 1
ATOM 979 O O . SER A 1 125 ? 12.888 -10.901 -7.177 1.00 79.50 125 SER A O 1
ATOM 981 N N . ARG A 1 126 ? 14.055 -10.305 -5.342 1.00 82.94 126 ARG A N 1
ATOM 982 C CA . ARG A 1 126 ? 14.131 -11.649 -4.775 1.00 82.94 126 ARG A CA 1
ATOM 983 C C . ARG A 1 126 ? 12.735 -12.221 -4.528 1.00 82.94 126 ARG A C 1
ATOM 985 O O . ARG A 1 126 ? 12.462 -13.342 -4.944 1.00 82.94 126 ARG A O 1
ATOM 992 N N . TYR A 1 127 ? 11.842 -11.463 -3.886 1.00 84.31 127 TYR A N 1
ATOM 993 C CA . TYR A 1 127 ? 10.481 -11.932 -3.602 1.00 84.31 127 TYR A CA 1
ATOM 994 C C . TYR A 1 127 ? 9.595 -11.984 -4.845 1.00 84.31 127 TYR A C 1
ATOM 996 O O . TYR A 1 127 ? 8.744 -12.864 -4.941 1.00 84.31 127 TYR A O 1
ATOM 1004 N N . ALA A 1 128 ? 9.806 -11.114 -5.835 1.00 82.44 128 ALA A N 1
ATOM 1005 C CA . ALA A 1 128 ? 9.069 -11.152 -7.094 1.00 82.44 128 ALA A CA 1
ATOM 1006 C C . ALA A 1 128 ? 9.271 -12.463 -7.872 1.00 82.44 128 ALA A C 1
ATOM 1008 O O . ALA A 1 128 ? 8.341 -12.909 -8.547 1.00 82.44 128 ALA A O 1
ATOM 1009 N N . ALA A 1 129 ? 10.432 -13.106 -7.737 1.00 82.25 129 ALA A N 1
ATOM 1010 C CA . ALA A 1 129 ? 10.714 -14.411 -8.335 1.00 82.25 129 ALA A CA 1
ATOM 1011 C C . ALA A 1 129 ? 10.146 -15.600 -7.532 1.00 82.25 129 ALA A C 1
ATOM 1013 O O . ALA A 1 129 ? 10.108 -16.718 -8.040 1.00 82.25 129 ALA A O 1
ATOM 1014 N N . MET A 1 130 ? 9.690 -15.388 -6.292 1.00 86.44 130 MET A N 1
ATOM 1015 C CA . MET A 1 130 ? 9.191 -16.476 -5.451 1.00 86.44 130 MET A CA 1
ATOM 1016 C C . MET A 1 130 ? 7.765 -16.924 -5.827 1.00 86.44 130 MET A C 1
ATOM 1018 O O . MET A 1 130 ? 6.979 -16.138 -6.377 1.00 86.44 130 MET A O 1
ATOM 1022 N N . PRO A 1 131 ? 7.377 -18.164 -5.472 1.00 90.31 131 PRO A N 1
ATOM 1023 C CA . PRO A 1 131 ? 5.991 -18.612 -5.547 1.00 90.31 131 PRO A CA 1
ATOM 1024 C C . PRO A 1 131 ? 5.050 -17.728 -4.722 1.00 90.31 131 PRO A C 1
ATOM 1026 O O . PRO A 1 131 ? 5.450 -17.126 -3.722 1.00 90.31 131 PRO A O 1
ATOM 1029 N N . PHE A 1 132 ? 3.775 -17.697 -5.110 1.00 90.38 132 PHE A N 1
ATOM 1030 C CA . PHE A 1 132 ? 2.756 -16.841 -4.493 1.00 90.38 132 PHE A CA 1
ATOM 1031 C C . PHE A 1 132 ? 2.704 -16.946 -2.959 1.00 90.38 132 PHE A C 1
ATOM 1033 O O . PHE A 1 132 ? 2.723 -15.923 -2.285 1.00 90.38 132 PHE A O 1
ATOM 1040 N N . GLN A 1 133 ? 2.746 -18.159 -2.403 1.00 94.38 133 GLN A N 1
ATOM 1041 C CA . GLN A 1 133 ? 2.691 -18.384 -0.950 1.00 94.38 133 GLN A CA 1
ATOM 1042 C C . GLN A 1 133 ? 3.812 -17.662 -0.183 1.00 94.38 133 GLN A C 1
ATOM 1044 O O . GLN A 1 133 ? 3.593 -17.122 0.898 1.00 94.38 133 GLN A O 1
ATOM 1049 N N . HIS A 1 134 ? 5.015 -17.603 -0.757 1.00 92.00 134 HIS A N 1
ATOM 1050 C CA . HIS A 1 134 ? 6.150 -16.926 -0.130 1.00 92.00 134 HIS A CA 1
ATOM 1051 C C . HIS A 1 134 ? 6.009 -15.403 -0.220 1.00 92.00 134 HIS A C 1
ATOM 1053 O O . HIS A 1 134 ? 6.330 -14.698 0.736 1.00 92.00 134 HIS A O 1
ATOM 1059 N N . LYS A 1 135 ? 5.483 -14.894 -1.344 1.00 90.94 135 LYS A N 1
ATOM 1060 C CA . LYS A 1 135 ? 5.153 -13.469 -1.513 1.00 90.94 135 LYS A CA 1
ATOM 1061 C C . LYS A 1 135 ? 4.109 -13.025 -0.500 1.00 90.94 135 LYS A C 1
ATOM 1063 O O . LYS A 1 135 ? 4.273 -11.985 0.125 1.00 90.94 135 LYS A O 1
ATOM 1068 N N . GLU A 1 136 ? 3.065 -13.827 -0.328 1.00 93.75 136 GLU A N 1
ATOM 1069 C CA . GLU A 1 136 ? 2.004 -13.578 0.638 1.00 93.75 136 GLU A CA 1
ATOM 1070 C C . GLU A 1 136 ? 2.548 -13.557 2.071 1.00 93.75 136 GLU A C 1
ATOM 1072 O O . GLU A 1 136 ? 2.303 -12.599 2.805 1.00 93.75 136 GLU A O 1
ATOM 1077 N N . ALA A 1 137 ? 3.322 -14.574 2.462 1.00 93.44 137 ALA A N 1
ATOM 1078 C CA . ALA A 1 137 ? 3.910 -14.651 3.797 1.00 93.44 137 ALA A CA 1
ATOM 1079 C C . ALA A 1 137 ? 4.818 -13.446 4.088 1.00 93.44 137 ALA A C 1
ATOM 1081 O O . ALA A 1 137 ? 4.691 -12.809 5.135 1.00 93.44 137 ALA A O 1
ATOM 1082 N N . TRP A 1 138 ? 5.689 -13.088 3.142 1.00 89.06 138 TRP A N 1
ATOM 1083 C CA . TRP A 1 138 ? 6.541 -11.909 3.268 1.00 89.06 138 TRP A CA 1
ATOM 1084 C C . TRP A 1 138 ? 5.732 -10.612 3.341 1.00 89.06 138 TRP A C 1
ATOM 1086 O O . TRP A 1 138 ? 6.008 -9.769 4.194 1.00 89.06 138 TRP A O 1
ATOM 1096 N N . PHE A 1 139 ? 4.709 -10.454 2.498 1.00 90.19 139 PHE A N 1
ATOM 1097 C CA . PHE A 1 139 ? 3.845 -9.277 2.509 1.00 90.19 139 PHE A CA 1
ATOM 1098 C C . PHE A 1 139 ? 3.154 -9.110 3.865 1.00 90.19 139 PHE A C 1
ATOM 1100 O O . PHE A 1 139 ? 3.229 -8.033 4.454 1.00 90.19 139 PHE A O 1
ATOM 1107 N N . ARG A 1 140 ? 2.576 -10.184 4.421 1.00 92.44 140 ARG A N 1
ATOM 1108 C CA . ARG A 1 140 ? 1.973 -10.167 5.764 1.00 92.44 140 ARG A CA 1
ATOM 1109 C C . ARG A 1 140 ? 2.979 -9.740 6.839 1.00 92.44 140 ARG A C 1
ATOM 1111 O O . ARG A 1 140 ? 2.625 -8.945 7.703 1.00 92.44 140 ARG A O 1
ATOM 1118 N N . GLN A 1 141 ? 4.234 -10.194 6.762 1.00 90.38 141 GLN A N 1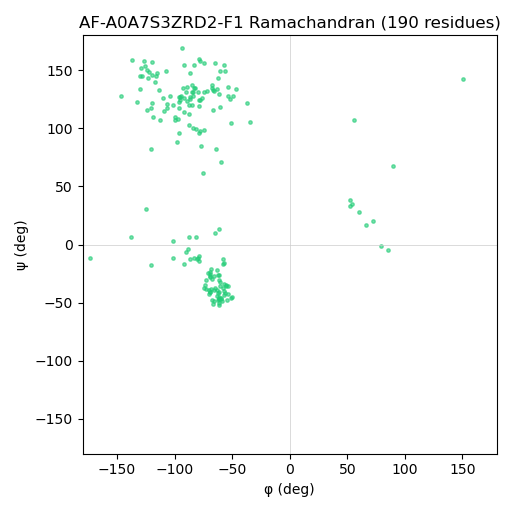
ATOM 1119 C CA . GLN A 1 141 ? 5.292 -9.756 7.685 1.00 90.38 141 GLN A CA 1
ATOM 1120 C C . GLN A 1 141 ? 5.597 -8.259 7.560 1.00 90.38 141 GLN A C 1
ATOM 1122 O O . GLN A 1 141 ? 5.823 -7.605 8.575 1.00 90.38 141 GLN A O 1
ATOM 1127 N N . GLN A 1 142 ? 5.604 -7.693 6.348 1.00 86.50 142 GLN A N 1
ATOM 1128 C CA . GLN A 1 142 ? 5.817 -6.250 6.182 1.00 86.50 142 GLN A CA 1
ATOM 1129 C C . GLN A 1 142 ? 4.623 -5.431 6.687 1.00 86.50 142 GLN A C 1
ATOM 1131 O O . GLN A 1 142 ? 4.833 -4.411 7.338 1.00 86.50 142 GLN A O 1
ATOM 1136 N N . ILE A 1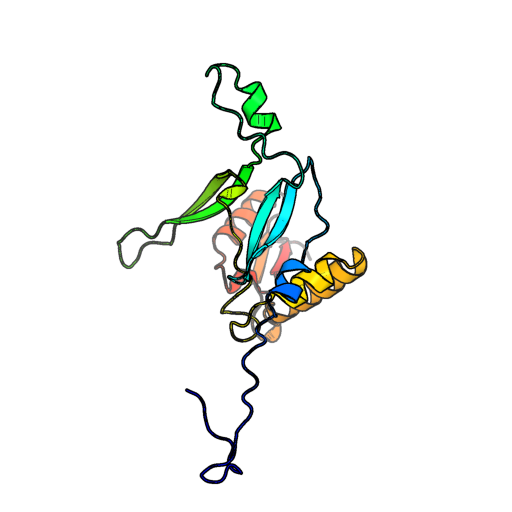 143 ? 3.389 -5.892 6.449 1.00 88.50 143 ILE A N 1
ATOM 1137 C CA . ILE A 1 143 ? 2.179 -5.248 6.982 1.00 88.50 143 ILE A CA 1
ATOM 1138 C C . ILE A 1 143 ? 2.175 -5.268 8.516 1.00 88.50 143 ILE A C 1
ATOM 1140 O O . ILE A 1 143 ? 1.899 -4.244 9.134 1.00 88.50 143 ILE A O 1
ATOM 1144 N N . ALA A 1 144 ? 2.576 -6.377 9.141 1.00 88.69 144 ALA A N 1
ATOM 1145 C CA . ALA A 1 144 ? 2.668 -6.472 10.598 1.00 88.69 144 ALA A CA 1
ATOM 1146 C C . ALA A 1 144 ? 3.656 -5.459 11.213 1.00 88.69 144 ALA A C 1
ATOM 1148 O O . ALA A 1 144 ? 3.417 -4.967 12.309 1.00 88.69 144 ALA A O 1
ATOM 1149 N N . LYS A 1 145 ? 4.740 -5.094 10.509 1.00 86.12 145 LYS A N 1
ATOM 1150 C CA . LYS A 1 145 ? 5.711 -4.086 10.990 1.00 86.12 145 LYS A CA 1
ATOM 1151 C C . LYS A 1 145 ? 5.152 -2.665 11.034 1.00 86.12 145 LYS A C 1
ATOM 1153 O O . LYS A 1 145 ? 5.689 -1.834 11.758 1.00 86.12 145 LYS A O 1
ATOM 1158 N N . ILE A 1 146 ? 4.150 -2.364 10.207 1.00 86.94 146 ILE A N 1
ATOM 1159 C CA . ILE A 1 146 ? 3.528 -1.033 10.140 1.00 86.94 146 ILE A CA 1
ATOM 1160 C C . ILE A 1 146 ? 2.190 -0.974 10.880 1.00 86.94 146 ILE A C 1
ATOM 1162 O O . ILE A 1 146 ? 1.655 0.118 11.059 1.00 86.94 146 ILE A O 1
ATOM 1166 N N . GLN A 1 147 ? 1.646 -2.125 11.273 1.00 91.31 147 GLN A N 1
ATOM 1167 C CA . GLN A 1 147 ? 0.420 -2.225 12.049 1.00 91.31 147 GLN A CA 1
ATOM 1168 C C . GLN A 1 147 ? 0.639 -1.664 13.457 1.00 91.31 147 GLN A C 1
ATOM 1170 O O . GLN A 1 147 ? 1.654 -1.941 14.092 1.00 91.31 147 GLN A O 1
ATOM 1175 N N . VAL A 1 148 ? -0.328 -0.892 13.949 1.00 92.94 148 VAL A N 1
ATOM 1176 C CA . VAL A 1 148 ? -0.324 -0.409 15.334 1.00 92.94 148 VAL A CA 1
ATOM 1177 C C . VAL A 1 148 ? -0.782 -1.557 16.246 1.00 92.94 148 VAL A C 1
ATOM 1179 O O . VAL A 1 148 ? -1.863 -2.109 16.001 1.00 92.94 148 VAL A O 1
ATOM 1182 N N . PRO A 1 149 ? 0.013 -1.950 17.262 1.00 92.69 149 PRO A N 1
ATOM 1183 C CA . PRO A 1 149 ? -0.392 -2.955 18.239 1.00 92.69 149 PRO A CA 1
ATOM 1184 C C . PRO A 1 149 ? -1.699 -2.580 18.937 1.00 92.69 149 PRO A C 1
ATOM 1186 O O . PRO A 1 149 ? -1.979 -1.406 19.162 1.00 92.69 149 PRO A O 1
ATOM 1189 N N . TRP A 1 150 ? -2.484 -3.587 19.326 1.00 92.50 150 TRP A N 1
ATOM 1190 C CA . TRP A 1 150 ? -3.783 -3.375 19.975 1.00 92.50 150 TRP A CA 1
ATOM 1191 C C . TRP A 1 150 ? -3.698 -2.469 21.213 1.00 92.50 150 TRP A C 1
ATOM 1193 O O . TRP A 1 150 ? -4.529 -1.574 21.382 1.00 92.50 150 TRP A O 1
ATOM 1203 N N . GLU A 1 151 ? -2.672 -2.689 22.037 1.00 93.12 151 GLU A N 1
ATOM 1204 C CA . GLU A 1 151 ? -2.428 -1.947 23.280 1.00 93.12 151 GLU A CA 1
ATOM 1205 C C . GLU A 1 151 ? -2.094 -0.467 23.034 1.00 93.12 151 GLU A C 1
ATOM 1207 O O . GLU A 1 151 ? -2.404 0.384 23.864 1.00 93.12 151 GLU A O 1
ATOM 1212 N N . ASP A 1 152 ? -1.522 -0.150 21.868 1.00 91.69 152 ASP A N 1
ATOM 1213 C CA . ASP A 1 152 ? -1.142 1.212 21.478 1.00 91.69 152 ASP A CA 1
ATOM 1214 C C . ASP A 1 152 ? -2.302 1.972 20.808 1.00 91.69 152 ASP A C 1
ATOM 1216 O O . ASP A 1 152 ? -2.249 3.192 20.623 1.00 91.69 152 ASP A O 1
ATOM 1220 N N . GLY A 1 153 ? -3.374 1.265 20.437 1.00 90.94 153 GLY A N 1
ATOM 1221 C CA . GLY A 1 153 ? -4.611 1.864 19.958 1.00 90.94 153 GLY A CA 1
ATOM 1222 C C . GLY A 1 153 ? -5.388 0.994 18.974 1.00 90.94 153 GLY A C 1
ATOM 1223 O O . GLY A 1 153 ? -4.841 0.374 18.065 1.00 90.94 153 GLY A O 1
ATOM 1224 N N . HIS A 1 154 ? -6.712 1.041 19.102 1.00 94.19 154 HIS A N 1
ATOM 1225 C CA . HIS A 1 154 ? -7.664 0.402 18.197 1.00 94.19 154 HIS A CA 1
ATOM 1226 C C . HIS A 1 154 ? -8.829 1.351 17.893 1.00 94.19 154 HIS A C 1
ATOM 1228 O O . HIS A 1 154 ? -9.086 2.293 18.645 1.00 94.19 154 HIS A O 1
ATOM 1234 N N . ILE A 1 155 ? -9.526 1.113 16.783 1.00 94.81 155 ILE A N 1
ATOM 1235 C CA . ILE A 1 155 ? -10.702 1.892 16.375 1.00 94.81 155 ILE A CA 1
ATOM 1236 C C . ILE A 1 155 ? -11.931 1.012 16.534 1.00 94.81 155 ILE A C 1
ATOM 1238 O O . ILE A 1 155 ? -11.976 -0.090 15.991 1.00 94.81 155 ILE A O 1
ATOM 1242 N N . LYS A 1 156 ? -12.928 1.493 17.275 1.00 93.88 156 LYS A N 1
ATOM 1243 C CA . LYS A 1 156 ? -14.238 0.847 17.352 1.00 93.88 156 LYS A CA 1
ATOM 1244 C C . LYS A 1 156 ? -15.175 1.486 16.338 1.00 93.88 156 LYS A C 1
ATOM 1246 O O . LYS A 1 156 ? -15.303 2.707 16.320 1.00 93.88 156 LYS A O 1
ATOM 1251 N N . ILE A 1 157 ? -15.808 0.663 15.514 1.00 94.06 157 ILE A N 1
ATOM 1252 C CA . ILE A 1 157 ? -16.762 1.081 14.490 1.00 94.06 157 ILE A CA 1
ATOM 1253 C C . ILE A 1 157 ? -18.103 0.428 14.822 1.00 94.06 157 ILE A C 1
ATOM 1255 O O . ILE A 1 157 ? -18.253 -0.789 14.716 1.00 94.06 157 ILE A O 1
ATOM 1259 N N . ASN A 1 158 ? -19.061 1.249 15.245 1.00 94.12 158 ASN A N 1
ATOM 1260 C CA . ASN A 1 158 ? -20.408 0.805 15.586 1.00 94.12 158 ASN A CA 1
ATOM 1261 C C . ASN A 1 158 ? -21.321 1.023 14.384 1.00 94.12 158 ASN A C 1
ATOM 1263 O O . ASN A 1 158 ? -21.433 2.150 13.905 1.00 94.12 158 ASN A O 1
ATOM 1267 N N . VAL A 1 159 ? -21.967 -0.036 13.907 1.00 96.00 159 VAL A N 1
ATOM 1268 C CA . VAL A 1 159 ? -22.787 -0.003 12.688 1.00 96.00 159 VAL A CA 1
ATOM 1269 C C . VAL A 1 159 ? -24.154 -0.613 12.935 1.00 96.00 159 VAL A C 1
ATOM 1271 O O . VAL A 1 159 ? -24.296 -1.576 13.687 1.00 96.00 159 VAL A O 1
ATOM 1274 N N . ARG A 1 160 ? -25.183 -0.079 12.285 1.00 96.19 160 ARG A N 1
ATOM 1275 C CA . ARG A 1 160 ? -26.495 -0.727 12.227 1.00 96.19 160 ARG A CA 1
ATOM 1276 C C . ARG A 1 160 ? -26.498 -1.739 11.095 1.00 96.19 160 ARG A C 1
ATOM 1278 O O . ARG A 1 160 ? -26.021 -1.446 9.998 1.00 96.19 160 ARG A O 1
ATOM 1285 N N . ARG A 1 161 ? -27.061 -2.924 11.327 1.00 95.31 161 ARG A N 1
ATOM 1286 C CA . ARG A 1 161 ? -27.093 -3.993 10.318 1.00 95.31 161 ARG A CA 1
ATOM 1287 C C . ARG A 1 161 ? -27.864 -3.570 9.071 1.00 95.31 161 ARG A C 1
ATOM 1289 O O . ARG A 1 161 ? -27.419 -3.831 7.956 1.00 95.31 161 ARG A O 1
ATOM 1296 N N . GLU A 1 162 ? -28.981 -2.883 9.265 1.00 96.62 162 GLU A N 1
ATOM 1297 C CA . GLU A 1 162 ? -29.839 -2.369 8.203 1.00 96.62 162 GLU A CA 1
ATOM 1298 C C . GLU A 1 162 ? -29.191 -1.241 7.382 1.00 96.62 162 GLU A C 1
ATOM 1300 O O . GLU A 1 162 ? -29.579 -1.036 6.236 1.00 96.62 162 GLU A O 1
ATOM 1305 N N . ASN A 1 163 ? -28.170 -0.560 7.924 1.00 95.88 163 ASN A N 1
ATOM 1306 C CA . ASN A 1 163 ? -27.480 0.567 7.284 1.00 95.88 163 ASN A CA 1
ATOM 1307 C C . ASN A 1 163 ? -25.958 0.354 7.186 1.00 95.88 163 ASN A C 1
ATOM 1309 O O . ASN A 1 163 ? -25.193 1.318 7.190 1.00 95.88 163 ASN A O 1
ATOM 1313 N N . LEU A 1 164 ? -25.511 -0.904 7.068 1.00 94.12 164 LEU A N 1
ATOM 1314 C CA . LEU A 1 164 ? -24.096 -1.279 7.180 1.00 94.12 164 LEU A CA 1
ATOM 1315 C C . LEU A 1 164 ? -23.173 -0.444 6.284 1.00 94.12 164 LEU A C 1
ATOM 1317 O O . LEU A 1 164 ? -22.123 0.003 6.739 1.00 94.12 164 LEU A O 1
ATOM 1321 N N . LEU A 1 165 ? -23.548 -0.241 5.017 1.00 95.25 165 LEU A N 1
ATOM 1322 C CA . LEU A 1 165 ? -22.712 0.479 4.055 1.00 95.25 165 LEU A CA 1
ATOM 1323 C C . LEU A 1 165 ? -22.579 1.964 4.410 1.00 95.25 165 LEU A C 1
ATOM 1325 O O . LEU A 1 165 ? -21.464 2.477 4.424 1.00 95.25 165 LEU A O 1
ATOM 1329 N N . GLN A 1 166 ? -23.702 2.626 4.702 1.00 95.69 166 GLN A N 1
ATOM 1330 C CA . GLN A 1 166 ? -23.741 4.049 5.046 1.00 95.69 166 GLN A CA 1
ATOM 1331 C C . GLN A 1 166 ? -22.920 4.307 6.314 1.00 95.69 166 GLN A C 1
ATOM 1333 O O . GLN A 1 166 ? -21.992 5.112 6.291 1.00 95.69 166 GLN A O 1
ATOM 1338 N N . ASP A 1 167 ? -23.195 3.547 7.378 1.00 94.94 167 ASP A N 1
ATOM 1339 C CA . ASP A 1 167 ? -22.530 3.714 8.672 1.00 94.94 167 ASP A CA 1
ATOM 1340 C C . ASP A 1 167 ? -21.024 3.390 8.567 1.00 94.94 167 ASP A C 1
ATOM 1342 O O . ASP A 1 167 ? -20.189 4.075 9.158 1.00 94.94 167 ASP A O 1
ATOM 1346 N N . SER A 1 168 ? -20.646 2.382 7.765 1.00 93.38 168 SER A N 1
ATOM 1347 C CA . SER A 1 168 ? -19.232 2.044 7.532 1.00 93.38 168 SER A CA 1
ATOM 1348 C C . SER A 1 168 ? -18.498 3.122 6.737 1.00 93.38 168 SER A C 1
ATOM 1350 O O . SER A 1 168 ? -17.327 3.387 7.019 1.00 93.38 168 SER A O 1
ATOM 1352 N N . MET A 1 169 ? -19.154 3.731 5.745 1.00 93.56 169 MET A N 1
ATOM 1353 C CA . MET A 1 169 ? -18.558 4.797 4.942 1.00 93.56 169 MET A CA 1
ATOM 1354 C C . MET A 1 169 ? -18.325 6.039 5.800 1.00 93.56 169 MET A C 1
ATOM 1356 O O . MET A 1 169 ? -17.193 6.509 5.878 1.00 93.56 169 MET A O 1
ATOM 1360 N N . GLU A 1 170 ? -19.349 6.497 6.525 1.00 93.19 170 GLU A N 1
ATOM 1361 C CA . GLU A 1 170 ? -19.250 7.646 7.434 1.00 93.19 170 GLU A CA 1
ATOM 1362 C C . GLU A 1 170 ? -18.161 7.437 8.496 1.00 93.19 170 GLU A C 1
ATOM 1364 O O . GLU A 1 170 ? -17.343 8.327 8.745 1.00 93.19 170 GLU A O 1
ATOM 1369 N N . ALA A 1 171 ? -18.088 6.233 9.076 1.00 91.31 171 ALA A N 1
ATOM 1370 C CA . ALA A 1 171 ? -17.038 5.891 10.026 1.00 91.31 171 ALA A CA 1
ATOM 1371 C C . ALA A 1 171 ? -15.647 5.953 9.380 1.00 91.31 171 ALA A C 1
ATOM 1373 O O . ALA A 1 171 ? -14.744 6.576 9.937 1.00 91.31 171 ALA A O 1
ATOM 1374 N N . THR A 1 172 ? -15.469 5.351 8.200 1.00 91.19 172 THR A N 1
ATOM 1375 C CA . THR A 1 172 ? -14.155 5.217 7.550 1.00 91.19 172 THR A CA 1
ATOM 1376 C C . THR A 1 172 ? -13.647 6.532 6.959 1.00 91.19 172 THR A C 1
ATOM 1378 O O . THR A 1 172 ? -12.449 6.801 7.014 1.00 91.19 172 THR A O 1
ATOM 1381 N N . GLU A 1 173 ? -14.533 7.385 6.442 1.00 90.38 173 GLU A N 1
ATOM 1382 C CA . GLU A 1 173 ? -14.178 8.698 5.882 1.00 90.38 173 GLU A CA 1
ATOM 1383 C C . GLU A 1 173 ? -13.545 9.641 6.914 1.00 90.38 173 GLU A C 1
ATOM 1385 O O . GLU A 1 173 ? -12.757 10.522 6.558 1.00 90.38 173 GLU A O 1
ATOM 1390 N N . SER A 1 174 ? -13.858 9.441 8.196 1.00 86.56 174 SER A N 1
ATOM 1391 C CA . SER A 1 174 ? -13.306 10.225 9.303 1.00 86.56 174 SER A CA 1
ATOM 1392 C C . SER A 1 174 ? -11.922 9.753 9.780 1.00 86.56 174 SER A C 1
ATOM 1394 O O . SER A 1 174 ? -11.255 10.464 10.537 1.00 86.56 174 SER A O 1
ATOM 1396 N N . ILE A 1 175 ? -11.460 8.575 9.339 1.00 91.44 175 ILE A N 1
ATOM 1397 C CA . ILE A 1 175 ? -10.223 7.949 9.824 1.00 91.44 175 ILE A CA 1
ATOM 1398 C C . ILE A 1 175 ? -9.001 8.576 9.145 1.00 91.44 175 ILE A C 1
ATOM 1400 O O . ILE A 1 175 ? -8.914 8.694 7.922 1.00 91.44 175 ILE A O 1
ATOM 1404 N N . THR A 1 176 ? -8.002 8.954 9.944 1.00 89.88 176 THR A N 1
ATOM 1405 C CA . THR A 1 176 ? -6.748 9.506 9.418 1.00 89.88 176 THR A CA 1
ATOM 1406 C C . THR A 1 176 ? -5.869 8.418 8.792 1.00 89.88 176 THR A C 1
ATOM 1408 O O . THR A 1 176 ? -5.924 7.250 9.171 1.00 89.88 176 THR A O 1
ATOM 1411 N N . GLN A 1 177 ? -4.969 8.788 7.875 1.00 86.25 177 GLN A N 1
ATOM 1412 C CA . GLN A 1 177 ? -4.035 7.834 7.251 1.00 86.25 177 GLN A CA 1
ATOM 1413 C C . GLN A 1 177 ? -3.193 7.048 8.277 1.00 86.25 177 GLN A C 1
ATOM 1415 O O . GLN A 1 177 ? -2.882 5.878 8.053 1.00 86.25 177 GLN A O 1
ATOM 1420 N N . GLY A 1 178 ? -2.796 7.686 9.384 1.00 86.62 178 GLY A N 1
ATOM 1421 C CA . GLY A 1 178 ? -2.051 7.020 10.454 1.00 86.62 178 GLY A CA 1
ATOM 1422 C C . GLY A 1 178 ? -2.916 6.008 11.204 1.00 86.62 178 GLY A C 1
ATOM 1423 O O . GLY A 1 178 ? -2.473 4.892 11.469 1.00 86.62 178 GLY A O 1
ATOM 1424 N N . ASP A 1 179 ? -4.169 6.374 11.468 1.00 92.44 179 ASP A N 1
ATOM 1425 C CA . ASP A 1 179 ? -5.138 5.540 12.177 1.00 92.44 179 ASP A CA 1
ATOM 1426 C C . ASP A 1 179 ? -5.623 4.345 11.347 1.00 92.44 179 ASP A C 1
ATOM 1428 O O . ASP A 1 179 ? -5.935 3.306 11.919 1.00 92.44 179 ASP A O 1
ATOM 1432 N N . MET A 1 180 ? -5.567 4.415 10.012 1.00 92.94 180 MET A N 1
ATOM 1433 C CA . MET A 1 180 ? -5.837 3.270 9.122 1.00 92.94 180 MET A CA 1
ATOM 1434 C C . MET A 1 180 ? -4.922 2.055 9.370 1.00 92.94 180 MET A C 1
ATOM 1436 O O . MET A 1 180 ? -5.180 0.974 8.848 1.00 92.94 180 MET A O 1
ATOM 1440 N N . ARG A 1 181 ? -3.837 2.215 10.140 1.00 93.44 181 ARG A N 1
ATOM 1441 C CA . ARG A 1 181 ? -2.931 1.125 10.539 1.00 93.44 181 ARG A CA 1
ATOM 1442 C C . ARG A 1 181 ? -3.329 0.453 11.859 1.00 93.44 181 ARG A C 1
ATOM 1444 O O . ARG A 1 181 ? -2.685 -0.521 12.248 1.00 93.44 181 ARG A O 1
ATOM 1451 N N . LYS A 1 182 ? -4.336 0.977 12.562 1.00 95.00 182 LYS A N 1
ATOM 1452 C CA . LYS A 1 182 ? -4.884 0.402 13.798 1.00 95.00 182 LYS A CA 1
ATOM 1453 C C . LYS A 1 182 ? -5.816 -0.763 13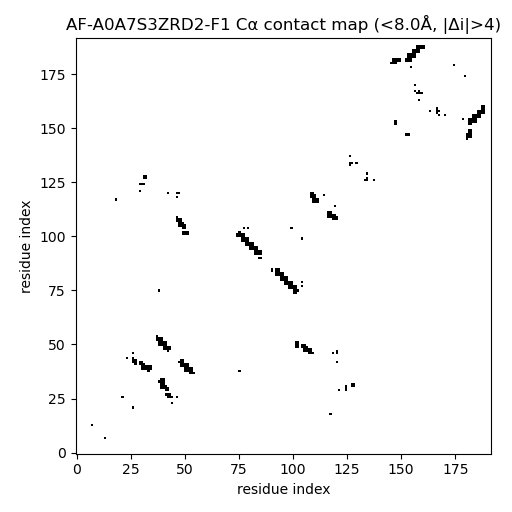.489 1.00 95.00 182 LYS A C 1
ATOM 1455 O O . LYS A 1 182 ? -6.352 -0.885 12.392 1.00 95.00 182 LYS A O 1
ATOM 1460 N N . ILE A 1 183 ? -6.030 -1.617 14.484 1.00 94.31 183 ILE A N 1
ATOM 1461 C CA . ILE A 1 183 ? -6.999 -2.713 14.388 1.00 94.31 183 ILE A CA 1
ATOM 1462 C C . ILE A 1 183 ? -8.412 -2.139 14.509 1.00 94.31 183 ILE A C 1
ATOM 1464 O O . ILE A 1 183 ? -8.688 -1.354 15.419 1.00 94.31 183 ILE A O 1
ATOM 1468 N N . PHE A 1 184 ? -9.299 -2.530 13.592 1.00 94.75 184 PHE A N 1
ATOM 1469 C CA . PHE A 1 184 ? -10.698 -2.106 13.601 1.00 94.75 184 PHE A CA 1
ATOM 1470 C C . PHE A 1 184 ? -11.539 -3.183 14.279 1.00 94.75 184 PHE A C 1
ATOM 1472 O O . PHE A 1 184 ? -11.487 -4.356 13.907 1.00 94.75 184 PHE A O 1
ATOM 1479 N N . ARG A 1 185 ? -12.317 -2.780 15.279 1.00 93.88 185 ARG A N 1
ATOM 1480 C CA . ARG A 1 185 ? -13.281 -3.625 15.974 1.00 93.88 185 ARG A CA 1
ATOM 1481 C C . ARG A 1 185 ? -14.678 -3.168 15.593 1.00 93.88 185 ARG A C 1
ATOM 1483 O O . ARG A 1 185 ? -15.065 -2.050 15.918 1.00 93.88 185 ARG A O 1
ATOM 1490 N N . PHE A 1 186 ? -15.407 -4.037 14.911 1.00 92.94 186 PHE A N 1
ATOM 1491 C CA . PHE A 1 186 ? -16.779 -3.776 14.503 1.00 92.94 186 PHE A CA 1
ATOM 1492 C C . PHE A 1 186 ? -17.750 -4.312 15.550 1.00 92.94 186 PHE A C 1
ATOM 1494 O O . PHE A 1 186 ? -17.587 -5.441 16.011 1.00 92.94 186 PHE A O 1
ATOM 1501 N N . GLU A 1 187 ? -18.751 -3.511 15.902 1.00 95.06 187 GLU A N 1
ATOM 1502 C CA . GLU A 1 187 ? -19.858 -3.910 16.775 1.00 95.06 187 GLU A CA 1
ATOM 1503 C C . GLU A 1 187 ? -21.175 -3.514 16.102 1.00 95.06 187 GLU A C 1
ATOM 1505 O O . GLU A 1 187 ? -21.315 -2.408 15.572 1.00 95.06 187 GLU A O 1
ATOM 1510 N N . PHE A 1 188 ? -22.137 -4.435 16.088 1.00 96.06 188 PHE A N 1
ATOM 1511 C CA . PHE A 1 188 ? -23.474 -4.127 15.603 1.00 96.06 188 PHE A CA 1
ATOM 1512 C C . PHE A 1 188 ? -24.272 -3.484 16.733 1.00 96.06 188 PHE A C 1
ATOM 1514 O O . PHE A 1 188 ? -24.335 -4.005 17.847 1.00 96.06 188 PHE A O 1
ATOM 1521 N N . ILE A 1 189 ? -24.863 -2.323 16.461 1.00 94.06 189 ILE A N 1
ATOM 1522 C CA . ILE A 1 189 ? -25.644 -1.602 17.466 1.00 94.06 189 ILE A CA 1
ATOM 1523 C C . ILE A 1 189 ? -26.825 -2.480 17.889 1.00 94.06 189 ILE A C 1
ATOM 1525 O O . ILE A 1 189 ? -27.562 -2.979 17.044 1.00 94.06 189 ILE A O 1
ATOM 1529 N N . SER A 1 190 ? -26.999 -2.640 19.203 1.00 92.38 190 SER A N 1
ATOM 1530 C CA . SER A 1 190 ? -28.060 -3.461 19.805 1.00 92.38 190 SER A CA 1
ATOM 1531 C C . SER A 1 190 ? -27.957 -4.971 19.537 1.00 92.38 190 SER A C 1
ATOM 1533 O O . SER A 1 190 ? -28.925 -5.689 19.784 1.00 92.38 190 SER A O 1
ATOM 1535 N N . GLU A 1 191 ? -26.793 -5.467 19.111 1.00 88.50 191 GLU A N 1
ATOM 1536 C CA . GLU A 1 191 ? -26.500 -6.899 18.995 1.00 88.50 191 GLU A CA 1
ATOM 1537 C C . GLU A 1 191 ? -25.382 -7.311 19.982 1.00 88.50 191 GLU A C 1
ATOM 1539 O O . GLU A 1 191 ? -24.531 -6.478 20.309 1.00 88.50 191 GLU A O 1
ATOM 1544 N N . PRO A 1 192 ? -25.407 -8.554 20.507 1.00 78.62 192 PRO A N 1
ATOM 1545 C CA . PRO A 1 192 ? -24.388 -9.069 21.426 1.00 78.62 192 PRO A CA 1
ATOM 1546 C C . PRO A 1 192 ? -23.055 -9.420 20.749 1.00 78.62 192 PRO A C 1
ATOM 1548 O O . PRO A 1 192 ? -23.061 -9.827 19.564 1.00 78.62 192 PRO A O 1
#

Foldseek 3Di:
DDDDPPPDDPPDDDDDPDQDQQDQVSQQVLWQPPQDLQWTWGQDSQRKIAIDGNDDPPVDDDDDPDDCVVVVSPWDWDWDWDWDDDPDPPDDTDIDIDIDTRRPDIGHQFDCVPPVRGGCSVVCSVLSPDPPVSVVVVVVVVLVVLADDVVNDAAEQEEAPVCRVVSVCVRVVPADPSRVSHHYHYDYPPDD

Radius of gyration: 24.0 Å; Cα contacts (8 Å, |Δi|>4): 204; chains: 1; bounding box: 76×46×65 Å

pLDDT: mean 77.12, std 15.54, range [40.31, 96.62]

Mean predicted aligned error: 13.35 Å

Solvent-accessible surface area (backbone atoms only — not comparable to full-atom values): 12133 Å² total; per-residue (Å²): 136,88,80,78,64,96,85,71,54,94,92,58,88,76,86,77,83,64,83,82,75,70,50,73,66,58,32,66,67,40,58,51,94,49,77,55,99,52,32,32,41,33,43,42,97,87,48,25,38,35,46,44,70,79,71,77,90,70,88,63,79,90,75,79,95,80,64,70,70,63,50,67,80,73,48,56,71,39,81,43,82,43,76,48,77,64,93,49,98,83,60,77,74,42,74,43,81,42,84,40,52,30,76,77,44,70,42,73,30,55,40,68,94,42,78,88,43,43,68,41,51,69,58,54,51,57,46,63,73,44,58,69,70,58,39,51,53,53,48,52,55,56,52,58,73,66,41,44,52,68,92,82,36,61,45,79,47,73,26,43,82,94,43,42,67,62,41,48,46,62,57,54,74,71,55,48,82,75,58,70,34,31,48,76,45,78,45,49,66,99,57,137

Organism: NCBI:txid35677

Nearest PDB structures (foldseek):
  5lp8-assembly1_B  TM=8.175E-01  e=4.406E-02  Homo sapiens
  6jx5-assembly3_B  TM=7.616E-01  e=6.401E-02  Homo sapiens